Protein AF-A0A9W8DR87-F1 (afdb_monomer_lite)

Structure (mmCIF, N/CA/C/O backbone):
data_AF-A0A9W8DR87-F1
#
_entry.id   AF-A0A9W8DR87-F1
#
loop_
_atom_site.group_PDB
_atom_site.id
_atom_site.type_symbol
_atom_site.label_atom_id
_atom_site.label_alt_id
_atom_site.label_comp_id
_atom_site.label_asym_id
_atom_site.label_entity_id
_atom_site.label_seq_id
_atom_site.pdbx_PDB_ins_code
_atom_site.Cartn_x
_atom_site.Cartn_y
_atom_site.Cartn_z
_atom_site.occupancy
_atom_site.B_iso_or_equiv
_atom_site.auth_seq_id
_atom_site.auth_comp_id
_atom_site.auth_asym_id
_atom_site.auth_atom_id
_atom_site.pdbx_PDB_model_num
ATOM 1 N N . MET A 1 1 ? 12.762 19.427 -76.426 1.00 49.50 1 MET A N 1
ATOM 2 C CA . MET A 1 1 ? 13.985 19.835 -77.151 1.00 49.50 1 MET A CA 1
ATOM 3 C C . MET A 1 1 ? 13.999 21.354 -77.162 1.00 49.50 1 MET A C 1
ATOM 5 O O . MET A 1 1 ? 12.910 21.897 -77.242 1.00 49.50 1 MET A O 1
ATOM 9 N N . GLU A 1 2 ? 15.191 21.956 -77.049 1.00 44.78 2 GLU A N 1
ATOM 10 C CA . GLU A 1 2 ? 15.522 23.365 -76.700 1.00 44.78 2 GLU A CA 1
ATOM 11 C C . GLU A 1 2 ? 15.556 23.589 -75.173 1.00 44.78 2 GLU A C 1
ATOM 13 O O . GLU A 1 2 ? 14.522 23.511 -74.523 1.00 44.78 2 GLU A O 1
ATOM 18 N N . SER A 1 3 ? 16.682 23.634 -74.443 1.00 48.41 3 SER A N 1
ATOM 19 C CA . SER A 1 3 ? 18.076 24.126 -74.594 1.00 48.41 3 SER A CA 1
ATOM 20 C C . SER A 1 3 ? 18.296 25.604 -74.223 1.00 48.41 3 SER A C 1
ATOM 22 O O . SER A 1 3 ? 18.060 26.464 -75.056 1.00 48.41 3 SER A O 1
ATOM 24 N N . PHE A 1 4 ? 18.896 25.799 -73.025 1.00 46.44 4 PHE A N 1
ATOM 25 C CA . PHE A 1 4 ? 19.858 26.851 -72.593 1.00 46.44 4 PHE A CA 1
ATOM 26 C C . PHE A 1 4 ? 19.377 28.335 -72.560 1.00 46.44 4 PHE A C 1
ATOM 28 O O . PHE A 1 4 ? 18.524 28.715 -73.338 1.00 46.44 4 PHE A O 1
ATOM 35 N N . GLN A 1 5 ? 19.824 29.267 -71.694 1.00 48.38 5 GLN A N 1
ATOM 36 C CA . GLN A 1 5 ? 21.110 29.489 -71.005 1.00 48.38 5 GLN A CA 1
ATOM 37 C C . GLN A 1 5 ? 20.996 30.622 -69.934 1.00 48.38 5 GLN A C 1
ATOM 39 O O . GLN A 1 5 ? 20.190 31.524 -70.122 1.00 48.38 5 GLN A O 1
ATOM 44 N N . GLY A 1 6 ? 21.887 30.620 -68.918 1.00 41.94 6 GLY A N 1
ATOM 45 C CA . GLY A 1 6 ? 22.499 31.803 -68.235 1.00 41.94 6 GLY A CA 1
ATOM 46 C C . GLY A 1 6 ? 21.676 32.569 -67.177 1.00 41.94 6 GLY A C 1
ATOM 47 O O . GLY A 1 6 ? 20.636 33.110 -67.510 1.00 41.94 6 GLY A O 1
ATOM 48 N N . GLN A 1 7 ? 22.000 32.512 -65.867 1.00 45.12 7 GLN A N 1
ATOM 49 C CA . GLN A 1 7 ? 22.948 33.361 -65.077 1.00 45.12 7 GLN A CA 1
ATOM 50 C C . GLN A 1 7 ? 22.561 34.857 -65.071 1.00 45.12 7 GLN A C 1
ATOM 52 O O . GLN A 1 7 ? 22.297 35.404 -66.126 1.00 45.12 7 GLN A O 1
ATOM 57 N N . GLU A 1 8 ? 22.382 35.551 -63.938 1.00 48.47 8 GLU A N 1
ATOM 58 C CA . GLU A 1 8 ? 23.351 36.022 -62.916 1.00 48.47 8 GLU A CA 1
ATOM 59 C C . GLU A 1 8 ? 22.592 36.217 -61.565 1.00 48.47 8 GLU A C 1
ATOM 61 O O . GLU A 1 8 ? 21.390 36.448 -61.562 1.00 48.47 8 GLU A O 1
ATOM 66 N N . GLY A 1 9 ? 23.120 36.032 -60.350 1.00 40.56 9 GLY A N 1
ATOM 67 C CA . GLY A 1 9 ? 24.329 36.614 -59.774 1.00 40.56 9 GLY A CA 1
ATOM 68 C C . GLY A 1 9 ? 23.954 37.753 -58.808 1.00 40.56 9 GLY A C 1
ATOM 69 O O . GLY A 1 9 ? 23.858 38.892 -59.233 1.00 40.56 9 GLY A O 1
ATOM 70 N N . ASN A 1 10 ? 23.763 37.473 -57.510 1.00 45.47 10 ASN A N 1
ATOM 71 C CA . ASN A 1 10 ? 23.902 38.500 -56.468 1.00 45.47 10 ASN A CA 1
ATOM 72 C C . ASN A 1 10 ? 24.407 37.898 -55.149 1.00 45.47 10 ASN A C 1
ATOM 74 O O . ASN A 1 10 ? 23.705 37.182 -54.436 1.00 45.47 10 ASN A O 1
ATOM 78 N N . LYS A 1 11 ? 25.679 38.198 -54.875 1.00 49.31 11 LYS A N 1
ATOM 79 C CA . LYS A 1 11 ? 26.385 38.036 -53.604 1.00 49.31 11 LYS A CA 1
ATOM 80 C C . LYS A 1 11 ? 25.968 39.183 -52.682 1.00 49.31 11 LYS A C 1
ATOM 82 O O . LYS A 1 11 ? 26.130 40.338 -53.060 1.00 49.31 11 LYS A O 1
ATOM 87 N N . ALA A 1 12 ? 25.556 38.870 -51.460 1.00 52.56 12 ALA A N 1
ATOM 88 C CA . ALA A 1 12 ? 25.676 39.784 -50.332 1.00 52.56 12 ALA A CA 1
ATOM 89 C C . ALA A 1 12 ? 26.293 39.007 -49.166 1.00 52.56 12 ALA A C 1
ATOM 91 O O . ALA A 1 12 ? 25.688 38.108 -48.588 1.00 52.56 12 ALA A O 1
ATOM 92 N N . ASP A 1 13 ? 27.557 39.329 -48.932 1.00 43.38 13 ASP A N 1
ATOM 93 C CA . ASP A 1 13 ? 28.362 39.028 -47.759 1.00 43.38 13 ASP A CA 1
ATOM 94 C C . ASP A 1 13 ? 27.963 40.003 -46.646 1.00 43.38 13 ASP A C 1
ATOM 96 O O . ASP A 1 13 ? 27.852 41.197 -46.921 1.00 43.38 13 ASP A O 1
ATOM 100 N N . SER A 1 14 ? 27.727 39.512 -45.428 1.00 50.94 14 SER A N 1
ATOM 101 C CA . SER A 1 14 ? 27.860 40.273 -44.176 1.00 50.94 14 SER A CA 1
ATOM 102 C C . SER A 1 14 ? 27.713 39.331 -42.983 1.00 50.94 14 SER A C 1
ATOM 104 O O . SER A 1 14 ? 26.635 38.853 -42.643 1.00 50.94 14 SER A O 1
ATOM 106 N N . SER A 1 15 ? 28.852 39.080 -42.357 1.00 49.06 15 SER A N 1
ATOM 107 C CA . SER A 1 15 ? 29.060 38.434 -41.069 1.00 49.06 15 SER A CA 1
ATOM 108 C C . SER A 1 15 ? 28.232 39.039 -39.924 1.00 49.06 15 SER A C 1
ATOM 110 O O . SER A 1 15 ? 28.465 40.187 -39.544 1.00 49.06 15 SER A O 1
ATOM 112 N N . GLU A 1 16 ? 27.388 38.236 -39.271 1.00 43.00 16 GLU A N 1
ATOM 113 C CA . GLU A 1 16 ? 26.904 38.521 -37.913 1.00 43.00 16 GLU A CA 1
ATOM 114 C C . GLU A 1 16 ? 27.374 37.443 -36.931 1.00 43.00 16 GLU A C 1
ATOM 116 O O . GLU A 1 16 ? 26.848 36.336 -36.818 1.00 43.00 16 GLU A O 1
ATOM 121 N N . THR A 1 17 ? 28.425 37.815 -36.206 1.00 49.03 17 THR A N 1
ATOM 122 C CA . THR A 1 17 ? 28.955 37.139 -35.026 1.00 49.03 17 THR A CA 1
ATOM 123 C C . THR A 1 17 ? 27.927 37.207 -33.896 1.00 49.03 17 THR A C 1
ATOM 125 O O . THR A 1 17 ? 27.819 38.217 -33.200 1.00 49.03 17 THR A O 1
ATOM 128 N N . PHE A 1 18 ? 27.198 36.114 -33.669 1.00 45.16 18 PHE A N 1
ATOM 129 C CA . PHE A 1 18 ? 26.363 35.947 -32.481 1.00 45.16 18 PHE A CA 1
ATOM 130 C C . PHE A 1 18 ? 27.242 35.754 -31.234 1.00 45.16 18 PHE A C 1
ATOM 132 O O . PHE A 1 18 ? 27.852 34.705 -31.027 1.00 45.16 18 PHE A O 1
ATOM 139 N N . LYS A 1 19 ? 27.299 36.786 -30.386 1.00 58.00 19 LYS A N 1
ATOM 140 C CA . LYS A 1 19 ? 27.821 36.712 -29.014 1.00 58.00 19 LYS A CA 1
ATOM 141 C C . LYS A 1 19 ? 26.708 36.216 -28.077 1.00 58.00 19 LYS A C 1
ATOM 143 O O . LYS A 1 19 ? 25.636 36.819 -28.085 1.00 58.00 19 LYS A O 1
ATOM 148 N N . PRO A 1 20 ? 26.921 35.192 -27.232 1.00 51.03 20 PRO A N 1
ATOM 149 C CA . PRO A 1 20 ? 25.959 34.858 -26.188 1.00 51.03 20 PRO A CA 1
ATOM 150 C C . PRO A 1 20 ? 26.056 35.859 -25.027 1.00 51.03 20 PRO A C 1
ATOM 152 O O . PRO A 1 20 ? 27.134 36.112 -24.487 1.00 51.03 20 PRO A O 1
ATOM 155 N N . ALA A 1 21 ? 24.914 36.445 -24.668 1.00 46.31 21 ALA A N 1
ATOM 156 C CA . ALA A 1 21 ? 24.763 37.402 -23.582 1.00 46.31 21 ALA A CA 1
ATOM 157 C C . ALA A 1 21 ? 24.899 36.731 -22.202 1.00 46.31 21 ALA A C 1
ATOM 159 O O . ALA A 1 21 ? 24.300 35.689 -21.929 1.00 46.31 21 ALA A O 1
ATOM 160 N N . SER A 1 22 ? 25.680 37.368 -21.330 1.00 46.97 22 SER A N 1
ATOM 161 C CA . SER A 1 22 ? 25.888 37.010 -19.928 1.00 46.97 22 SER A CA 1
ATOM 162 C C . SER A 1 22 ? 24.590 37.075 -19.119 1.00 46.97 22 SER A C 1
ATOM 164 O O . SER A 1 22 ? 23.883 38.080 -19.129 1.00 46.97 22 SER A O 1
ATOM 166 N N . SER A 1 23 ? 24.310 36.010 -18.368 1.00 50.59 23 SER A N 1
ATOM 167 C CA . SER A 1 23 ? 23.241 35.967 -17.367 1.00 50.59 23 SER A CA 1
ATOM 168 C C . SER A 1 23 ? 23.669 36.709 -16.092 1.00 50.59 23 SER A C 1
ATOM 170 O O . SER A 1 23 ? 24.756 36.429 -15.585 1.00 50.59 23 SER A O 1
ATOM 172 N N . PRO A 1 24 ? 22.852 37.614 -15.523 1.00 50.03 24 PRO A N 1
ATOM 173 C CA . PRO A 1 24 ? 23.123 38.176 -14.209 1.00 50.03 24 PRO A CA 1
ATOM 174 C C . PRO A 1 24 ? 22.664 37.207 -13.110 1.00 50.03 24 PRO A C 1
ATOM 176 O O . PRO A 1 24 ? 21.482 36.902 -12.949 1.00 50.03 24 PRO A O 1
ATOM 179 N N . GLN A 1 25 ? 23.641 36.732 -12.347 1.00 41.94 25 GLN A N 1
ATOM 180 C CA . GLN A 1 25 ? 23.495 35.924 -11.144 1.00 41.94 25 GLN A CA 1
ATOM 181 C C . GLN A 1 25 ? 22.870 36.792 -10.031 1.00 41.94 25 GLN A C 1
ATOM 183 O O . GLN A 1 25 ? 23.474 37.760 -9.574 1.00 41.94 25 GLN A O 1
ATOM 188 N N . ARG A 1 26 ? 21.630 36.488 -9.623 1.00 43.09 26 ARG A N 1
ATOM 189 C CA . ARG A 1 26 ? 20.979 37.095 -8.447 1.00 43.09 26 ARG A CA 1
ATOM 190 C C . ARG A 1 26 ? 21.405 36.327 -7.198 1.00 43.09 26 ARG A C 1
ATOM 192 O O . ARG A 1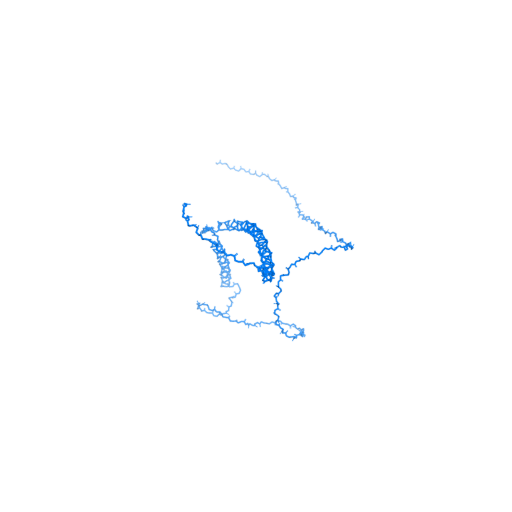 26 ? 20.944 35.209 -6.984 1.00 43.09 26 ARG A O 1
ATOM 199 N N . GLU A 1 27 ? 22.245 36.933 -6.368 1.00 48.66 27 GLU A N 1
ATOM 200 C CA . GLU A 1 27 ? 22.424 36.503 -4.979 1.00 48.66 27 GLU A CA 1
ATOM 201 C C . GLU A 1 27 ? 21.256 37.000 -4.108 1.00 48.66 27 GLU A C 1
ATOM 203 O O . GLU A 1 27 ? 20.818 38.144 -4.271 1.00 48.66 27 GLU A O 1
ATOM 208 N N . PRO A 1 28 ? 20.737 36.193 -3.166 1.00 55.53 28 PRO A N 1
ATOM 209 C CA . PRO A 1 28 ? 19.835 36.688 -2.134 1.00 55.53 28 PRO A CA 1
ATOM 210 C C . PRO A 1 28 ? 20.617 37.321 -0.961 1.00 55.53 28 PRO A C 1
ATOM 212 O O . PRO A 1 28 ? 21.661 36.801 -0.560 1.00 55.53 28 PRO A O 1
ATOM 215 N N . PRO A 1 29 ? 20.118 38.421 -0.363 1.00 49.28 29 PRO A N 1
ATOM 216 C CA . PRO A 1 29 ? 20.801 39.109 0.724 1.00 49.28 29 PRO A CA 1
ATOM 217 C C . PRO A 1 29 ? 20.718 38.336 2.044 1.00 49.28 29 PRO A C 1
ATOM 219 O O . PRO A 1 29 ? 19.662 37.880 2.484 1.00 49.28 29 PRO A O 1
ATOM 222 N N . ARG A 1 30 ? 21.868 38.260 2.710 1.00 48.84 30 ARG A N 1
ATOM 223 C CA . ARG A 1 30 ? 22.064 37.725 4.057 1.00 48.84 30 ARG A CA 1
ATOM 224 C C . ARG A 1 30 ? 21.532 38.743 5.076 1.00 48.84 30 ARG A C 1
ATOM 226 O O . ARG A 1 30 ? 22.168 39.769 5.298 1.00 48.84 30 ARG A O 1
ATOM 233 N N . GLN A 1 31 ? 20.376 38.481 5.691 1.00 47.66 31 GLN A N 1
ATOM 234 C CA . GLN A 1 31 ? 19.872 39.279 6.815 1.00 47.66 31 GLN A CA 1
ATOM 235 C C . GLN A 1 31 ? 20.123 38.583 8.151 1.00 47.66 31 GLN A C 1
ATOM 237 O O . GLN A 1 31 ? 19.682 37.468 8.411 1.00 47.66 31 GLN A O 1
ATOM 242 N N . GLN A 1 32 ? 20.853 39.302 8.995 1.00 46.50 32 GLN A N 1
ATOM 243 C CA . GLN A 1 32 ? 21.127 39.023 10.391 1.00 46.50 32 GLN A CA 1
ATOM 244 C C . GLN A 1 32 ? 20.061 39.740 11.232 1.00 46.50 32 GLN A C 1
ATOM 246 O O . GLN A 1 32 ? 19.917 40.956 11.118 1.00 46.50 32 GLN A O 1
ATOM 251 N N . LYS A 1 33 ? 19.332 39.016 12.089 1.00 45.09 33 LYS A N 1
ATOM 252 C CA . LYS A 1 33 ? 18.594 39.607 13.217 1.00 45.09 33 LYS A CA 1
ATOM 253 C C . LYS A 1 33 ? 18.537 38.634 14.394 1.00 45.09 33 LYS A C 1
ATOM 255 O O . LYS A 1 33 ? 18.104 37.497 14.253 1.00 45.09 33 LYS A O 1
ATOM 260 N N . GLN A 1 34 ? 19.011 39.116 15.540 1.00 42.94 34 GLN A N 1
ATOM 261 C CA . GLN A 1 34 ? 18.813 38.527 16.860 1.00 42.94 34 GLN A CA 1
ATOM 262 C C . GLN A 1 34 ? 17.467 38.969 17.464 1.00 42.94 34 GLN A C 1
ATOM 264 O O . GLN A 1 34 ? 16.954 40.039 17.135 1.00 42.94 34 GLN A O 1
ATOM 269 N N . VAL A 1 35 ? 17.069 38.179 18.470 1.00 38.97 35 VAL A N 1
ATOM 270 C CA . VAL A 1 35 ? 16.208 38.444 19.641 1.00 38.97 35 VAL A CA 1
ATOM 271 C C . VAL A 1 35 ? 14.744 37.991 19.545 1.00 38.97 35 VAL A C 1
ATOM 273 O O . VAL A 1 35 ? 13.968 38.508 18.751 1.00 38.97 35 VAL A O 1
ATOM 276 N N . GLY A 1 36 ? 14.370 37.097 20.474 1.00 36.09 36 GLY A N 1
ATOM 277 C CA . GLY A 1 36 ? 12.992 36.914 20.946 1.00 36.09 36 GLY A CA 1
ATOM 278 C C . GLY A 1 36 ? 12.665 35.493 21.413 1.00 36.09 36 GLY A C 1
ATOM 279 O O . GLY A 1 36 ? 12.282 34.662 20.602 1.00 36.09 36 GLY A O 1
ATOM 280 N N . GLN A 1 37 ? 12.797 35.222 22.716 1.00 45.78 37 GLN A N 1
ATOM 281 C CA . GLN A 1 37 ? 12.254 34.029 23.380 1.00 45.78 37 GLN A CA 1
ATOM 282 C C . GLN A 1 37 ? 10.719 34.021 23.314 1.00 45.78 37 GLN A C 1
ATOM 284 O O . GLN A 1 37 ? 10.094 35.018 23.668 1.00 45.78 37 GLN A O 1
ATOM 289 N N . ALA A 1 38 ? 10.122 32.877 22.979 1.00 40.59 38 ALA A N 1
ATOM 290 C CA . ALA A 1 38 ? 8.788 32.510 23.441 1.00 40.59 38 ALA A CA 1
ATOM 291 C C . ALA A 1 38 ? 8.662 30.982 23.512 1.00 40.59 38 ALA A C 1
ATOM 293 O O . ALA A 1 38 ? 9.110 30.245 22.641 1.00 40.59 38 ALA A O 1
ATOM 294 N N . ASN A 1 39 ? 8.097 30.563 24.631 1.00 43.81 39 ASN A N 1
ATOM 295 C CA . ASN A 1 39 ? 7.975 29.227 25.179 1.00 43.81 39 ASN A CA 1
ATOM 296 C C . ASN A 1 39 ? 6.790 28.487 24.529 1.00 43.81 39 ASN A C 1
ATOM 298 O O . ASN A 1 39 ? 5.683 29.020 24.547 1.00 43.81 39 ASN A O 1
ATOM 302 N N . ALA A 1 40 ? 6.991 27.277 24.002 1.00 45.22 40 ALA A N 1
ATOM 303 C CA . ALA A 1 40 ? 5.907 26.334 23.713 1.00 45.22 40 ALA A CA 1
ATOM 304 C C . ALA A 1 40 ? 6.460 24.901 23.716 1.00 45.22 40 ALA A C 1
ATOM 306 O O . ALA A 1 40 ? 7.266 24.523 22.870 1.00 45.22 40 ALA A O 1
ATOM 307 N N . GLN A 1 41 ? 6.057 24.133 24.726 1.00 41.66 41 GLN A N 1
ATOM 308 C CA . GLN A 1 41 ? 6.346 22.711 24.876 1.00 41.66 41 GLN A CA 1
ATOM 309 C C . GLN A 1 41 ? 5.420 21.905 23.956 1.00 41.66 41 GLN A C 1
ATOM 311 O O . GLN A 1 41 ? 4.224 21.819 24.218 1.00 41.66 41 GLN A O 1
ATOM 316 N N . GLU A 1 42 ? 5.980 21.280 22.922 1.00 43.28 42 GLU A N 1
ATOM 317 C CA . GLU A 1 42 ? 5.386 20.117 22.258 1.00 43.28 42 GLU A CA 1
ATOM 318 C C . GLU A 1 42 ? 6.023 18.851 22.839 1.00 43.28 42 GLU A C 1
ATOM 320 O O . GLU A 1 42 ? 7.240 18.662 22.804 1.00 43.28 42 GLU A O 1
ATOM 325 N N . THR A 1 43 ? 5.195 17.992 23.427 1.00 43.53 43 THR A N 1
ATOM 326 C CA . THR A 1 43 ? 5.582 16.671 23.924 1.00 43.53 43 THR A CA 1
ATOM 327 C C . THR A 1 43 ? 5.326 15.618 22.846 1.00 43.53 43 THR A C 1
ATOM 329 O O . THR A 1 43 ? 4.190 15.183 22.666 1.00 43.53 43 THR A O 1
ATOM 332 N N . GLU A 1 44 ? 6.383 15.187 22.159 1.00 47.28 44 GLU A N 1
ATOM 333 C CA . GLU A 1 44 ? 6.426 13.946 21.369 1.00 47.28 44 GLU A CA 1
ATOM 334 C C . GLU A 1 44 ? 6.662 12.728 22.290 1.00 47.28 44 GLU A C 1
ATOM 336 O O . GLU A 1 44 ? 7.561 12.781 23.139 1.00 47.28 44 GLU A O 1
ATOM 341 N N . PRO A 1 45 ? 5.950 11.593 22.132 1.00 53.31 45 PRO A N 1
ATOM 342 C CA . PRO A 1 45 ? 6.350 10.350 22.767 1.00 53.31 45 PRO A CA 1
ATOM 343 C C . PRO A 1 45 ? 7.390 9.607 21.914 1.00 53.31 45 PRO A C 1
ATOM 345 O O . PRO A 1 45 ? 7.207 9.287 20.742 1.00 53.31 45 PRO A O 1
ATOM 348 N N . GLN A 1 46 ? 8.497 9.339 22.592 1.00 41.97 46 GLN A N 1
ATOM 349 C CA . GLN A 1 46 ? 9.764 8.766 22.161 1.00 41.97 46 GLN A CA 1
ATOM 350 C C . GLN A 1 46 ? 9.638 7.451 21.373 1.00 41.97 46 GLN A C 1
ATOM 352 O O . GLN A 1 46 ? 9.139 6.438 21.865 1.00 41.97 46 GLN A O 1
ATOM 357 N N . ARG A 1 47 ? 10.218 7.441 20.168 1.00 42.00 47 ARG A N 1
ATOM 358 C CA . ARG A 1 47 ? 10.560 6.229 19.415 1.00 42.00 47 ARG A CA 1
ATOM 359 C C . ARG A 1 47 ? 11.820 5.616 20.040 1.00 42.00 47 ARG A C 1
ATOM 361 O O . ARG A 1 47 ? 12.856 6.272 20.117 1.00 42.00 47 ARG A O 1
ATOM 368 N N . ALA A 1 48 ? 11.719 4.377 20.519 1.00 42.44 48 ALA A N 1
ATOM 369 C CA . ALA A 1 48 ? 12.793 3.664 21.206 1.00 42.44 48 ALA A CA 1
ATOM 370 C C . ALA A 1 48 ? 14.092 3.602 20.375 1.00 42.44 48 ALA A C 1
ATOM 372 O O . ALA A 1 48 ? 14.097 3.201 19.210 1.00 42.44 48 ALA A O 1
ATOM 373 N N . SER A 1 49 ? 15.187 4.006 21.018 1.00 36.19 49 SER A N 1
ATOM 374 C CA . SER A 1 49 ? 16.551 4.037 20.496 1.00 36.19 49 SER A CA 1
ATOM 375 C C . SER A 1 49 ? 17.133 2.621 20.433 1.00 36.19 49 SER A C 1
ATOM 377 O O . SER A 1 49 ? 17.295 1.967 21.463 1.00 36.19 49 SER A O 1
ATOM 379 N N . LEU A 1 50 ? 17.446 2.140 19.228 1.00 40.06 50 LEU A N 1
ATOM 380 C CA . LEU A 1 50 ? 18.271 0.949 19.018 1.00 40.06 50 LEU A CA 1
ATOM 381 C C . LEU A 1 50 ? 19.733 1.393 18.864 1.00 40.06 50 LEU A C 1
ATOM 383 O O . LEU A 1 50 ? 20.061 2.228 18.023 1.00 40.06 50 LEU A O 1
ATOM 387 N N . MET A 1 51 ? 20.590 0.845 19.724 1.00 48.66 51 MET A N 1
ATOM 388 C CA . MET A 1 51 ? 22.021 1.137 19.846 1.00 48.66 51 MET A CA 1
ATOM 389 C C . MET A 1 51 ? 22.798 0.859 18.545 1.00 48.66 51 MET A C 1
ATOM 391 O O . MET A 1 51 ? 22.578 -0.187 17.930 1.00 48.66 51 MET A O 1
ATOM 395 N N . PRO A 1 52 ? 23.796 1.683 18.172 1.00 44.72 52 PRO A N 1
ATOM 396 C CA . PRO A 1 52 ? 24.806 1.283 17.204 1.00 44.72 52 PRO A CA 1
ATOM 397 C C . PRO A 1 52 ? 25.970 0.571 17.914 1.00 44.72 52 PRO A C 1
ATOM 399 O O . PRO A 1 52 ? 26.670 1.154 18.742 1.00 44.72 52 PRO A O 1
ATOM 402 N N . ILE A 1 53 ? 26.190 -0.699 17.571 1.00 43.72 53 ILE A N 1
ATOM 403 C CA . ILE A 1 53 ? 27.399 -1.452 17.930 1.00 43.72 53 ILE A CA 1
ATOM 404 C C . ILE A 1 53 ? 28.527 -0.994 16.997 1.00 43.72 53 ILE A C 1
ATOM 406 O O . ILE A 1 53 ? 28.487 -1.255 15.797 1.00 43.72 53 ILE A O 1
ATOM 410 N N . ALA A 1 54 ? 29.541 -0.327 17.546 1.00 44.44 54 ALA A N 1
ATOM 411 C CA . ALA A 1 54 ? 30.799 -0.047 16.860 1.00 44.44 54 ALA A CA 1
ATOM 412 C C . ALA A 1 54 ? 31.868 -1.071 17.284 1.00 44.44 54 ALA A C 1
ATOM 414 O O . ALA A 1 54 ? 32.068 -1.254 18.488 1.00 44.44 54 ALA A O 1
ATOM 415 N N . PRO A 1 55 ? 32.618 -1.694 16.357 1.00 52.66 55 PRO A N 1
ATOM 416 C CA . PRO A 1 55 ? 33.876 -2.331 16.700 1.00 52.66 55 PRO A CA 1
ATOM 417 C C . PRO A 1 55 ? 35.024 -1.315 16.629 1.00 52.66 55 PRO A C 1
ATOM 419 O O . PRO A 1 55 ? 35.203 -0.576 15.663 1.00 52.66 55 PRO A O 1
ATOM 422 N N . LYS A 1 56 ? 35.809 -1.305 17.704 1.00 39.44 56 LYS A N 1
ATOM 423 C CA . LYS A 1 56 ? 37.035 -0.536 17.911 1.00 39.44 56 LYS A CA 1
ATOM 424 C C . LYS A 1 56 ? 38.197 -1.259 17.223 1.00 39.44 56 LYS A C 1
ATOM 426 O O . LYS A 1 56 ? 38.485 -2.396 17.583 1.00 39.44 56 LYS A O 1
ATOM 431 N N . LEU A 1 57 ? 38.903 -0.596 16.307 1.00 33.66 57 LEU A N 1
ATOM 432 C CA . LEU A 1 57 ? 40.269 -0.966 15.924 1.00 33.66 57 LEU A CA 1
ATOM 433 C C . LEU A 1 57 ? 41.169 0.271 15.872 1.00 33.66 57 LEU A C 1
ATOM 435 O O . LEU A 1 57 ? 40.726 1.408 15.745 1.00 33.66 57 LEU A O 1
ATOM 439 N N . THR A 1 58 ? 42.441 -0.006 16.106 1.00 38.81 58 THR A N 1
ATOM 440 C CA . THR A 1 58 ? 43.444 0.816 16.770 1.00 38.81 58 THR A CA 1
ATOM 441 C C . THR A 1 58 ? 44.438 1.432 15.780 1.00 38.81 58 THR A C 1
ATOM 443 O O . THR A 1 58 ? 44.817 0.804 14.801 1.00 38.81 58 THR A O 1
ATOM 446 N N . SER A 1 59 ? 44.836 2.672 16.079 1.00 35.28 59 SER A N 1
ATOM 447 C CA . SER A 1 59 ? 46.079 3.393 15.744 1.00 35.28 59 SER A CA 1
ATOM 448 C C . SER A 1 59 ? 47.036 2.844 14.665 1.00 35.28 59 SER A C 1
ATOM 450 O O . SER A 1 59 ? 47.684 1.819 14.868 1.00 35.28 59 SER A O 1
ATOM 452 N N . SER A 1 60 ? 47.318 3.654 13.639 1.00 34.88 60 SER A N 1
ATOM 453 C CA . SER A 1 60 ? 48.673 4.191 13.365 1.00 34.88 60 SER A CA 1
ATOM 454 C C . SER A 1 60 ? 48.678 5.044 12.088 1.00 34.88 60 SER A C 1
ATOM 456 O O . SER A 1 60 ? 48.514 4.550 10.979 1.00 34.88 60 SER A O 1
ATOM 458 N N . SER A 1 61 ? 48.875 6.353 12.248 1.00 36.94 61 SER A N 1
ATOM 459 C CA . SER A 1 61 ? 49.148 7.295 11.161 1.00 36.94 61 SER A CA 1
ATOM 460 C C . SER A 1 61 ? 50.611 7.729 11.247 1.00 36.94 61 SER A C 1
ATOM 462 O O . SER A 1 61 ? 50.966 8.546 12.097 1.00 36.94 61 SER A O 1
ATOM 464 N N . GLN A 1 62 ? 51.456 7.184 10.374 1.00 39.31 62 GLN A N 1
ATOM 465 C CA . GLN A 1 62 ? 52.778 7.726 10.062 1.00 39.31 62 GLN A CA 1
ATOM 466 C C . GLN A 1 62 ? 52.916 7.828 8.543 1.00 39.31 62 GLN A C 1
ATOM 468 O O . GLN A 1 62 ? 52.832 6.832 7.829 1.00 39.31 62 GLN A O 1
ATOM 473 N N . SER A 1 63 ? 53.107 9.057 8.066 1.00 37.81 63 SER A N 1
ATOM 474 C CA . SER A 1 63 ? 53.519 9.364 6.696 1.00 37.81 63 SER A CA 1
ATOM 475 C C . SER A 1 63 ? 54.978 8.958 6.475 1.00 37.81 63 SER A C 1
ATOM 477 O O . SER A 1 63 ? 55.803 9.139 7.374 1.00 37.81 63 SER A O 1
ATOM 479 N N . PRO A 1 64 ? 55.330 8.548 5.246 1.00 47.03 64 PRO A N 1
ATOM 480 C CA . PRO A 1 64 ? 56.397 9.284 4.577 1.00 47.03 64 PRO A CA 1
ATOM 481 C C . PRO A 1 64 ? 56.122 9.574 3.092 1.00 47.03 64 PRO A C 1
ATOM 483 O O . PRO A 1 64 ? 55.439 8.852 2.372 1.00 47.03 64 PRO A O 1
ATOM 486 N N . ASN A 1 65 ? 56.702 10.692 2.672 1.00 43.91 65 ASN A N 1
ATOM 487 C CA . ASN A 1 65 ? 56.815 11.228 1.322 1.00 43.91 65 ASN A CA 1
ATOM 488 C C . ASN A 1 65 ? 57.678 10.315 0.416 1.00 43.91 65 ASN A C 1
ATOM 490 O O . ASN A 1 65 ? 58.680 9.783 0.892 1.00 43.91 65 ASN A O 1
ATOM 494 N N . GLY A 1 66 ? 57.365 10.191 -0.883 1.00 35.28 66 GLY A N 1
ATOM 495 C CA . GLY A 1 66 ? 58.264 9.544 -1.857 1.00 35.28 66 GLY A CA 1
ATOM 496 C C . GLY A 1 66 ? 57.630 9.130 -3.195 1.00 35.28 66 GLY A C 1
ATOM 497 O O . GLY A 1 66 ? 56.748 8.283 -3.247 1.00 35.28 66 GLY A O 1
ATOM 498 N N . GLN A 1 67 ? 58.117 9.715 -4.292 1.00 42.44 67 GLN A N 1
ATOM 499 C CA . GLN A 1 67 ? 57.798 9.405 -5.694 1.00 42.44 67 GLN A CA 1
ATOM 500 C C . GLN A 1 67 ? 58.178 7.974 -6.124 1.00 42.44 67 GLN A C 1
ATOM 502 O O . GLN A 1 67 ? 59.277 7.529 -5.809 1.00 42.44 67 GLN A O 1
ATOM 507 N N . ARG A 1 68 ? 57.358 7.349 -6.988 1.00 37.28 68 ARG A N 1
ATOM 508 C CA . ARG A 1 68 ? 57.698 6.700 -8.288 1.00 37.28 68 ARG A CA 1
ATOM 509 C C . ARG A 1 68 ? 56.696 5.592 -8.635 1.00 37.28 68 ARG A C 1
ATOM 511 O O . ARG A 1 68 ? 56.234 4.861 -7.771 1.00 37.28 68 ARG A O 1
ATOM 518 N N . GLY A 1 69 ? 56.375 5.496 -9.926 1.00 40.09 69 GLY A N 1
ATOM 519 C CA . GLY A 1 69 ? 55.479 4.488 -10.489 1.00 40.09 69 GLY A CA 1
ATOM 520 C C . GLY A 1 69 ? 56.074 3.080 -10.575 1.00 40.09 69 GLY A C 1
ATOM 521 O O . GLY A 1 69 ? 57.276 2.883 -10.412 1.00 40.09 69 GLY A O 1
ATOM 522 N N . GLY A 1 70 ? 55.211 2.116 -10.894 1.00 34.81 70 GLY A N 1
ATOM 523 C CA . GLY A 1 70 ? 55.583 0.727 -11.162 1.00 34.81 70 GLY A CA 1
ATOM 524 C C . GLY A 1 70 ? 54.414 -0.232 -10.936 1.00 34.81 70 GLY A C 1
ATOM 525 O O . GLY A 1 70 ? 53.681 -0.094 -9.970 1.00 34.81 70 GLY A O 1
ATOM 526 N N . ASN A 1 71 ? 54.232 -1.154 -11.875 1.00 44.56 71 ASN A N 1
ATOM 527 C CA . ASN A 1 71 ? 53.075 -2.029 -12.084 1.00 44.56 71 ASN A CA 1
ATOM 528 C C . ASN A 1 71 ? 52.879 -3.170 -11.059 1.00 44.56 71 ASN A C 1
ATOM 530 O O . ASN A 1 71 ? 53.810 -3.545 -10.356 1.00 44.56 71 ASN A O 1
ATOM 534 N N . ALA A 1 72 ? 51.7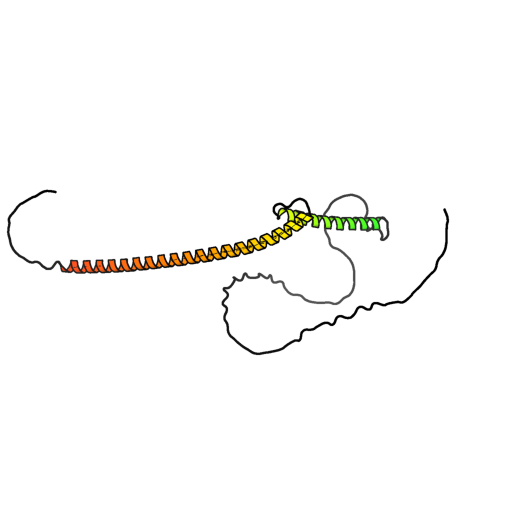17 -3.830 -11.232 1.00 41.81 72 ALA A N 1
ATOM 535 C CA . ALA A 1 72 ? 51.404 -5.250 -10.982 1.00 41.81 72 ALA A CA 1
ATOM 536 C C . ALA A 1 72 ? 51.035 -5.634 -9.540 1.00 41.81 72 ALA A C 1
ATOM 538 O O . ALA A 1 72 ? 51.615 -5.133 -8.594 1.00 41.81 72 ALA A O 1
ATOM 539 N N . SER A 1 73 ? 50.140 -6.577 -9.247 1.00 53.25 73 SER A N 1
ATOM 540 C CA . SER A 1 73 ? 49.089 -7.342 -9.940 1.00 53.25 73 SER A CA 1
ATOM 541 C C . SER A 1 73 ? 48.540 -8.258 -8.842 1.00 53.25 73 SER A C 1
ATOM 543 O O . SER A 1 73 ? 49.347 -8.929 -8.212 1.00 53.25 73 SER A O 1
ATOM 545 N N . THR A 1 74 ? 47.229 -8.373 -8.653 1.00 37.38 74 THR A N 1
ATOM 546 C CA . THR A 1 74 ? 46.585 -9.507 -7.954 1.00 37.38 74 THR A CA 1
ATOM 547 C C . THR A 1 74 ? 45.103 -9.509 -8.343 1.00 37.38 74 THR A C 1
ATOM 549 O O . THR A 1 74 ? 44.531 -8.444 -8.536 1.00 37.38 74 THR A O 1
ATOM 552 N N . ALA A 1 75 ? 44.354 -10.600 -8.440 1.00 45.03 75 ALA A N 1
ATOM 553 C CA . ALA A 1 75 ? 44.538 -11.984 -8.873 1.00 45.03 75 ALA A CA 1
ATOM 554 C C . ALA A 1 75 ? 43.102 -12.572 -8.943 1.00 45.03 75 ALA A C 1
ATOM 556 O O . ALA A 1 75 ? 42.214 -12.064 -8.256 1.00 45.03 75 ALA A O 1
ATOM 557 N N . THR A 1 76 ? 42.932 -13.706 -9.632 1.00 42.69 76 THR A N 1
ATOM 558 C CA . THR A 1 76 ? 41.888 -14.742 -9.402 1.00 42.69 76 THR A CA 1
ATOM 559 C C . THR A 1 76 ? 40.580 -14.695 -10.226 1.00 42.69 76 THR A C 1
ATOM 561 O O . THR A 1 76 ? 39.623 -14.001 -9.900 1.00 42.69 76 THR A O 1
ATOM 564 N N . ASP A 1 77 ? 40.603 -15.468 -11.321 1.00 41.03 77 ASP A N 1
ATOM 565 C CA . ASP A 1 77 ? 39.731 -16.595 -11.731 1.00 41.03 77 ASP A CA 1
ATOM 566 C C . ASP A 1 77 ? 38.191 -16.557 -11.608 1.00 41.03 77 ASP A C 1
ATOM 568 O O . ASP A 1 77 ? 37.635 -16.578 -10.513 1.00 41.03 77 ASP A O 1
ATOM 572 N N . ASN A 1 78 ? 37.498 -16.725 -12.756 1.00 46.44 78 ASN A N 1
ATOM 573 C CA . ASN A 1 78 ? 36.806 -17.995 -13.074 1.00 46.44 78 ASN A CA 1
ATOM 574 C C . ASN A 1 78 ? 36.239 -18.104 -14.523 1.00 46.44 78 ASN A C 1
ATOM 576 O O . ASN A 1 78 ? 35.312 -17.398 -14.908 1.00 46.44 78 ASN A O 1
ATOM 580 N N . ASN A 1 79 ? 36.829 -19.045 -15.279 1.00 47.12 79 ASN A N 1
ATOM 581 C CA . ASN A 1 79 ? 36.336 -19.965 -16.333 1.00 47.12 79 ASN A CA 1
ATOM 582 C C . ASN A 1 79 ? 35.132 -19.645 -17.259 1.00 47.12 79 ASN A C 1
ATOM 584 O O . ASN A 1 79 ? 33.991 -19.658 -16.807 1.00 47.12 79 ASN A O 1
ATOM 588 N N . ASN A 1 80 ? 35.361 -19.659 -18.592 1.00 43.22 80 ASN A N 1
ATOM 589 C CA . ASN A 1 80 ? 34.987 -20.803 -19.464 1.00 43.22 80 ASN A CA 1
ATOM 590 C C . ASN A 1 80 ? 35.684 -20.776 -20.859 1.00 43.22 80 ASN A C 1
ATOM 592 O O . ASN A 1 80 ? 35.940 -19.718 -21.427 1.00 43.22 80 ASN A O 1
ATOM 596 N N . ASN A 1 81 ? 35.978 -21.974 -21.371 1.00 46.66 81 ASN A N 1
ATOM 597 C CA . ASN A 1 81 ? 36.883 -22.392 -22.455 1.00 46.66 81 ASN A CA 1
ATOM 598 C C . ASN A 1 81 ? 36.583 -21.905 -23.893 1.00 46.66 81 ASN A C 1
ATOM 600 O O . ASN A 1 81 ? 35.441 -22.009 -24.328 1.00 46.66 81 ASN A O 1
ATOM 604 N N . ASN A 1 82 ? 37.634 -21.570 -24.675 1.00 44.25 82 ASN A N 1
ATOM 605 C CA . ASN A 1 82 ? 38.043 -22.316 -25.894 1.00 44.25 82 ASN A CA 1
ATOM 606 C C . ASN A 1 82 ? 39.368 -21.780 -26.523 1.00 44.25 82 ASN A C 1
ATOM 608 O O . ASN A 1 82 ? 39.383 -20.747 -27.181 1.00 44.25 82 ASN A O 1
ATOM 612 N N . SER A 1 83 ? 40.456 -22.534 -26.318 1.00 44.88 83 SER A N 1
ATOM 613 C CA . SER A 1 83 ? 41.598 -22.830 -27.214 1.00 44.88 83 SER A CA 1
ATOM 614 C C . SER A 1 83 ? 42.357 -21.730 -27.996 1.00 44.88 83 SER A C 1
ATOM 616 O O . SER A 1 83 ? 41.942 -21.314 -29.071 1.00 44.88 83 SER A O 1
ATOM 618 N N . GLY A 1 84 ? 43.606 -21.476 -27.562 1.00 39.56 84 GLY A N 1
ATOM 619 C CA . GLY A 1 84 ? 44.773 -21.441 -28.464 1.00 39.56 84 GLY A CA 1
ATOM 620 C C . GLY A 1 84 ? 45.475 -20.097 -28.713 1.00 39.56 84 GLY A C 1
ATOM 621 O O . GLY A 1 84 ? 45.258 -19.484 -29.750 1.00 39.56 84 GLY A O 1
ATOM 622 N N . GLY A 1 85 ? 46.429 -19.722 -27.847 1.00 38.59 85 GLY A N 1
ATOM 623 C CA . GLY A 1 85 ? 47.545 -18.832 -28.217 1.00 38.59 85 GLY A CA 1
ATOM 624 C C . GLY A 1 85 ? 47.755 -17.608 -27.318 1.00 38.59 85 GLY A C 1
ATOM 625 O O . GLY A 1 85 ? 46.936 -16.704 -27.308 1.00 38.59 85 GLY A O 1
ATOM 626 N N . ILE A 1 86 ? 48.877 -17.618 -26.586 1.00 46.03 86 ILE A N 1
ATOM 627 C CA . ILE A 1 86 ? 49.613 -16.516 -25.932 1.00 46.03 86 ILE A CA 1
ATOM 628 C C . ILE A 1 86 ? 48.811 -15.243 -25.599 1.00 46.03 86 ILE A C 1
ATOM 630 O O . ILE A 1 86 ? 48.441 -14.452 -26.458 1.00 46.03 86 ILE A O 1
ATOM 634 N N . SER A 1 87 ? 48.680 -14.983 -24.300 1.00 55.62 87 SER A N 1
ATOM 635 C CA . SER A 1 87 ? 48.187 -13.751 -23.681 1.00 55.62 87 SER A CA 1
ATOM 636 C C . SER A 1 87 ? 49.071 -12.520 -23.962 1.00 55.62 87 SER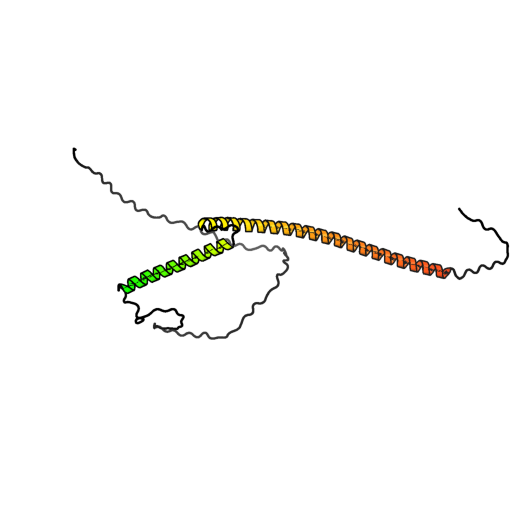 A C 1
ATOM 638 O O . SER A 1 87 ? 49.620 -11.906 -23.046 1.00 55.62 87 SER A O 1
ATOM 640 N N . SER A 1 88 ? 49.206 -12.126 -25.221 1.00 61.59 88 SER A N 1
ATOM 641 C CA . SER A 1 88 ? 49.739 -10.837 -25.648 1.00 61.59 88 SER A CA 1
ATOM 642 C C . SER A 1 88 ? 48.589 -10.062 -26.275 1.00 61.59 88 SER A C 1
ATOM 644 O O . SER A 1 88 ? 48.054 -10.434 -27.316 1.00 61.59 88 SER A O 1
ATOM 646 N N . LYS A 1 89 ? 48.164 -8.981 -25.606 1.00 63.97 89 LYS A N 1
ATOM 647 C CA . LYS A 1 89 ? 47.182 -8.049 -26.176 1.00 63.97 89 LYS A CA 1
ATOM 648 C C . LYS A 1 89 ? 47.652 -7.704 -27.599 1.00 63.97 89 LYS A C 1
ATOM 650 O O . LYS A 1 89 ? 48.812 -7.305 -27.735 1.00 63.97 89 LYS A O 1
ATOM 655 N N . PRO A 1 90 ? 46.813 -7.895 -28.633 1.00 69.00 90 PRO A N 1
ATOM 656 C CA . PRO A 1 90 ? 47.237 -7.719 -30.015 1.00 69.00 90 PRO A CA 1
ATOM 657 C C . PRO A 1 90 ? 47.810 -6.306 -30.204 1.00 69.00 90 PRO A C 1
ATOM 659 O O . PRO A 1 90 ? 47.307 -5.365 -29.580 1.00 69.00 90 PRO A O 1
ATOM 662 N N . PRO A 1 91 ? 48.868 -6.132 -31.015 1.00 71.62 91 PRO A N 1
ATOM 663 C CA . PRO A 1 91 ? 49.524 -4.840 -31.179 1.00 71.62 91 PRO A CA 1
ATOM 664 C C . PRO A 1 91 ? 48.522 -3.768 -31.626 1.00 71.62 91 PRO A C 1
ATOM 666 O O . PRO A 1 91 ? 47.665 -4.017 -32.478 1.00 71.62 91 PRO A O 1
ATOM 669 N N . ILE A 1 92 ? 48.599 -2.583 -31.017 1.00 71.75 92 ILE A N 1
ATOM 670 C CA . ILE A 1 92 ? 47.679 -1.465 -31.270 1.00 71.75 92 ILE A CA 1
ATOM 671 C C . ILE A 1 92 ? 47.747 -1.092 -32.757 1.00 71.75 92 ILE A C 1
ATOM 673 O O . ILE A 1 92 ? 48.831 -0.885 -33.292 1.00 71.75 92 ILE A O 1
ATOM 677 N N . GLY A 1 93 ? 46.592 -1.032 -33.423 1.00 72.38 93 GLY A N 1
ATOM 678 C CA . GLY A 1 93 ? 46.498 -0.796 -34.871 1.00 72.38 93 GLY A CA 1
ATOM 679 C C . GLY A 1 93 ? 46.523 -2.064 -35.732 1.00 72.38 93 GLY A C 1
ATOM 680 O O . GLY A 1 93 ? 46.275 -1.988 -36.933 1.00 72.38 93 GLY A O 1
ATOM 681 N N . SER A 1 94 ? 46.755 -3.243 -35.143 1.00 81.88 94 SER A N 1
ATOM 682 C CA . SER A 1 94 ? 46.583 -4.507 -35.866 1.00 81.88 94 SER A CA 1
ATOM 683 C C . SER A 1 94 ? 45.102 -4.789 -36.175 1.00 81.88 94 SER A C 1
ATOM 685 O O . SER A 1 94 ? 44.213 -4.366 -35.421 1.00 81.88 94 SER A O 1
ATOM 687 N N . PRO A 1 95 ? 44.803 -5.542 -37.250 1.00 80.31 95 PRO A N 1
ATOM 688 C CA . PRO A 1 95 ? 43.439 -5.958 -37.581 1.00 80.31 95 PRO A CA 1
ATOM 689 C C . PRO A 1 95 ? 42.733 -6.684 -36.424 1.00 80.31 95 PRO A C 1
ATOM 691 O O . PRO A 1 95 ? 41.559 -6.420 -36.152 1.00 80.31 95 PRO A O 1
ATOM 694 N N . GLU A 1 96 ? 43.469 -7.519 -35.684 1.00 81.31 96 GLU A N 1
ATOM 695 C CA . GLU A 1 96 ? 42.968 -8.249 -34.512 1.00 81.31 96 GLU A CA 1
ATOM 696 C C . GLU A 1 96 ? 42.661 -7.324 -33.329 1.00 81.31 96 GLU A C 1
ATOM 698 O O . GLU A 1 96 ? 41.647 -7.489 -32.650 1.00 81.31 96 GLU A O 1
ATOM 703 N N . TRP A 1 97 ? 43.461 -6.276 -33.115 1.00 83.50 97 TRP A N 1
ATOM 704 C CA . TRP A 1 97 ? 43.169 -5.268 -32.093 1.00 83.50 97 TRP A CA 1
ATOM 705 C C . TRP A 1 97 ? 41.893 -4.477 -32.410 1.00 83.50 97 TRP A C 1
ATOM 707 O O . TRP A 1 97 ? 41.049 -4.264 -31.533 1.00 83.50 97 TRP A O 1
ATOM 717 N N . HIS A 1 98 ? 41.696 -4.089 -33.675 1.00 84.69 98 HIS A N 1
ATOM 718 C CA . HIS A 1 98 ? 40.461 -3.431 -34.110 1.00 84.69 98 HIS A CA 1
ATOM 719 C C . HIS A 1 98 ? 39.240 -4.356 -34.014 1.00 84.69 98 HIS A C 1
ATOM 721 O O . HIS A 1 98 ? 38.149 -3.896 -33.661 1.00 84.69 98 HIS A O 1
ATOM 727 N N . ARG A 1 99 ? 39.406 -5.653 -34.303 1.00 87.69 99 ARG A N 1
ATOM 728 C CA . ARG A 1 99 ? 38.362 -6.671 -34.141 1.00 87.69 99 ARG A CA 1
ATOM 729 C C . ARG A 1 99 ? 37.966 -6.840 -32.677 1.00 87.69 99 ARG A C 1
ATOM 731 O O . ARG A 1 99 ? 36.791 -6.652 -32.366 1.00 87.69 99 ARG A O 1
ATOM 738 N N . LEU A 1 100 ? 38.932 -7.080 -31.790 1.00 87.06 100 LEU A N 1
ATOM 739 C CA . LEU A 1 100 ? 38.692 -7.276 -30.360 1.00 87.06 100 LEU A CA 1
ATOM 740 C C . LEU A 1 100 ? 38.026 -6.053 -29.725 1.00 87.06 100 LEU A C 1
ATOM 742 O O . LEU A 1 100 ? 37.094 -6.192 -28.940 1.00 87.06 100 LEU A O 1
ATOM 746 N N . ARG A 1 101 ? 38.439 -4.837 -30.102 1.00 91.69 101 ARG A N 1
ATOM 747 C CA . ARG A 1 101 ? 37.803 -3.606 -29.610 1.00 91.69 101 ARG A CA 1
ATOM 748 C C . ARG A 1 101 ? 36.344 -3.495 -30.055 1.00 91.69 101 ARG A C 1
ATOM 750 O O . ARG A 1 101 ? 35.494 -3.083 -29.269 1.00 91.69 101 ARG A O 1
ATOM 757 N N . ARG A 1 102 ? 36.039 -3.874 -31.300 1.00 92.25 102 ARG A N 1
ATOM 758 C CA . ARG A 1 102 ? 34.668 -3.860 -31.833 1.00 92.25 102 ARG A CA 1
ATOM 759 C C . ARG A 1 102 ? 33.797 -4.930 -31.174 1.00 92.25 102 ARG A C 1
ATOM 761 O O . ARG A 1 102 ? 32.652 -4.646 -30.840 1.00 92.25 102 ARG A O 1
ATOM 768 N N . GLU A 1 103 ? 34.323 -6.135 -30.983 1.00 92.31 103 GLU A N 1
ATOM 769 C CA . GLU A 1 103 ? 33.632 -7.235 -30.298 1.00 92.31 103 GLU A CA 1
ATOM 770 C C . GLU A 1 103 ? 33.410 -6.921 -28.818 1.00 92.31 103 GLU A C 1
ATOM 772 O O . GLU A 1 103 ? 32.290 -7.039 -28.333 1.00 92.31 103 GLU A O 1
ATOM 777 N N . SER A 1 104 ? 34.428 -6.400 -28.132 1.00 93.38 104 SER A N 1
ATOM 778 C CA . SER A 1 104 ? 34.310 -5.914 -26.756 1.00 93.38 104 SER A CA 1
ATOM 779 C C . SER A 1 104 ? 33.236 -4.829 -26.631 1.00 93.38 104 SER A C 1
ATOM 781 O O . SER A 1 104 ? 32.379 -4.913 -25.755 1.00 93.38 104 SER A O 1
ATOM 783 N N . HIS A 1 105 ? 33.201 -3.854 -27.544 1.00 96.56 105 HIS A N 1
ATOM 784 C CA . HIS A 1 105 ? 32.161 -2.824 -27.547 1.00 96.56 105 HIS A CA 1
ATOM 785 C C . HIS A 1 105 ? 30.755 -3.399 -27.798 1.00 96.56 105 HIS A C 1
ATOM 787 O O . HIS A 1 105 ? 29.789 -2.974 -27.166 1.00 96.56 105 HIS A O 1
ATOM 793 N N . LYS A 1 106 ? 30.617 -4.375 -28.707 1.00 97.12 106 LYS A N 1
ATOM 794 C CA . LYS A 1 106 ? 29.343 -5.083 -28.934 1.00 97.12 106 LYS A CA 1
ATOM 795 C C . LYS A 1 106 ? 28.882 -5.819 -27.681 1.00 97.12 106 LYS A C 1
ATOM 797 O O . LYS A 1 106 ? 27.704 -5.769 -27.351 1.00 97.12 106 LYS A O 1
ATOM 802 N N . GLU A 1 107 ? 29.807 -6.474 -26.994 1.00 96.75 107 GLU A N 1
ATOM 803 C CA . GLU A 1 107 ? 29.533 -7.237 -25.784 1.00 96.75 107 GLU A CA 1
ATOM 804 C C . GLU A 1 107 ? 29.086 -6.337 -24.624 1.00 96.75 107 GLU A C 1
ATOM 806 O O . GLU A 1 107 ? 28.121 -6.652 -23.929 1.00 96.75 107 GLU A O 1
ATOM 811 N N . VAL A 1 108 ? 29.730 -5.178 -24.450 1.00 96.88 108 VAL A N 1
ATOM 812 C CA . VAL A 1 108 ? 29.307 -4.166 -23.468 1.00 96.88 108 VAL A CA 1
ATOM 813 C C . VAL A 1 108 ? 27.874 -3.707 -23.741 1.00 96.88 108 VAL A C 1
ATOM 815 O O . VAL A 1 108 ? 27.044 -3.681 -22.833 1.00 96.88 108 VAL A O 1
ATOM 818 N N . GLU A 1 109 ? 27.554 -3.392 -24.995 1.00 97.62 109 GLU A N 1
ATOM 819 C CA . GLU A 1 109 ? 26.207 -2.948 -25.358 1.00 97.62 109 GLU A CA 1
ATOM 820 C C . GLU A 1 109 ? 25.169 -4.078 -25.249 1.00 97.62 109 GLU A C 1
ATOM 822 O O . GLU A 1 109 ? 24.037 -3.827 -24.834 1.00 97.62 109 GLU A O 1
ATOM 827 N N . ARG A 1 110 ? 25.539 -5.329 -25.555 1.00 98.06 110 ARG A N 1
ATOM 828 C CA . ARG A 1 110 ? 24.682 -6.505 -25.343 1.00 98.06 110 ARG A CA 1
ATOM 829 C C . ARG A 1 110 ? 24.305 -6.639 -23.867 1.00 98.06 110 ARG A C 1
ATOM 831 O O . ARG A 1 110 ? 23.115 -6.665 -23.562 1.00 98.06 110 ARG A O 1
ATOM 838 N N . ARG A 1 111 ? 25.292 -6.626 -22.962 1.00 97.94 111 ARG A N 1
ATOM 839 C CA . ARG A 1 111 ? 25.050 -6.703 -21.510 1.00 97.94 111 ARG A CA 1
ATOM 840 C C . ARG A 1 111 ? 24.155 -5.572 -21.017 1.00 97.94 111 ARG A C 1
ATOM 842 O O . ARG A 1 111 ? 23.202 -5.817 -20.290 1.00 97.94 111 ARG A O 1
ATOM 849 N N . ARG A 1 112 ? 24.398 -4.339 -21.470 1.00 98.06 112 ARG A N 1
ATOM 850 C CA . ARG A 1 112 ? 23.537 -3.197 -21.132 1.00 98.06 112 ARG A CA 1
ATOM 851 C C . ARG A 1 112 ? 22.083 -3.431 -21.560 1.00 98.06 112 ARG A C 1
ATOM 853 O O . ARG A 1 112 ? 21.164 -3.138 -20.797 1.00 98.06 112 ARG A O 1
ATOM 860 N N . ARG A 1 113 ? 21.861 -3.940 -22.777 1.00 97.88 113 ARG A N 1
ATOM 861 C CA . ARG A 1 113 ? 20.510 -4.243 -23.282 1.00 97.88 113 ARG A CA 1
ATOM 862 C C . ARG A 1 113 ? 19.834 -5.356 -22.493 1.00 97.88 113 ARG A C 1
ATOM 864 O O . ARG A 1 113 ? 18.625 -5.283 -22.298 1.00 97.88 113 ARG A O 1
ATOM 871 N N . GLU A 1 114 ? 20.588 -6.353 -22.055 1.00 97.75 114 GLU A N 1
ATOM 872 C CA . GLU A 1 114 ? 20.083 -7.444 -21.218 1.00 97.75 114 GLU A CA 1
ATOM 873 C C . GLU A 1 114 ? 19.611 -6.930 -19.870 1.00 97.75 114 GLU A C 1
ATOM 875 O O . GLU A 1 114 ? 18.438 -7.106 -19.565 1.00 97.75 114 GLU A O 1
ATOM 880 N N . THR A 1 115 ? 20.431 -6.149 -19.165 1.00 97.19 115 THR A N 1
ATOM 881 C CA . THR A 1 115 ? 20.034 -5.532 -17.891 1.00 97.19 115 THR A CA 1
ATOM 882 C C . THR A 1 115 ? 18.766 -4.679 -18.026 1.00 97.19 115 THR A C 1
ATOM 884 O O . THR A 1 115 ? 17.883 -4.720 -17.174 1.00 97.19 115 THR A O 1
ATOM 887 N N . ILE A 1 116 ? 18.624 -3.923 -19.122 1.00 96.38 116 ILE A N 1
ATOM 888 C CA . ILE A 1 116 ? 17.402 -3.139 -19.376 1.00 96.38 116 ILE A CA 1
ATOM 889 C C . ILE A 1 116 ? 16.194 -4.056 -19.614 1.00 96.38 116 ILE A C 1
ATOM 891 O O . ILE A 1 116 ? 15.102 -3.787 -19.116 1.00 96.38 116 ILE A O 1
ATOM 895 N N . ASN A 1 117 ? 16.361 -5.121 -20.397 1.00 96.75 117 ASN A N 1
ATOM 896 C CA . ASN A 1 117 ? 15.271 -6.048 -20.697 1.00 96.75 117 ASN A CA 1
ATOM 897 C C . ASN A 1 117 ? 14.841 -6.845 -19.463 1.00 96.75 117 ASN A C 1
ATOM 899 O O . ASN A 1 117 ? 13.644 -7.069 -19.287 1.00 96.75 117 ASN A O 1
ATOM 903 N N . GLU A 1 118 ? 15.792 -7.232 -18.618 1.00 96.69 118 GLU A N 1
ATOM 904 C CA . GLU A 1 118 ? 15.548 -7.853 -17.317 1.00 96.69 118 GLU A CA 1
ATOM 905 C C . GLU A 1 118 ? 14.710 -6.918 -16.444 1.00 96.69 118 GLU A C 1
ATOM 907 O O . GLU A 1 118 ? 13.604 -7.291 -16.059 1.00 96.69 118 GLU A O 1
ATOM 912 N N . GLY A 1 119 ? 15.132 -5.659 -16.271 1.00 95.75 119 GLY A N 1
ATOM 913 C CA . GLY A 1 119 ? 14.374 -4.678 -15.487 1.00 95.75 119 GLY A CA 1
ATOM 914 C C . GLY A 1 119 ? 12.951 -4.426 -16.007 1.00 95.75 119 GLY A C 1
ATOM 915 O O . GLY A 1 119 ? 12.010 -4.312 -15.224 1.00 95.75 119 GLY A O 1
ATOM 916 N N . ILE A 1 120 ? 12.745 -4.390 -17.330 1.00 95.44 120 ILE A N 1
ATOM 917 C CA . ILE A 1 120 ? 11.396 -4.259 -17.918 1.00 95.44 120 ILE A CA 1
ATOM 918 C C . ILE A 1 120 ? 10.546 -5.513 -17.655 1.00 95.44 120 ILE A C 1
ATOM 920 O O . ILE A 1 120 ? 9.336 -5.406 -17.456 1.00 95.44 120 ILE A O 1
ATOM 924 N N . THR A 1 121 ? 11.162 -6.694 -17.660 1.00 94.38 121 THR A N 1
ATOM 925 C CA . THR A 1 121 ? 10.463 -7.963 -17.422 1.00 94.38 121 THR A CA 1
ATOM 926 C C . THR A 1 121 ? 10.065 -8.104 -15.955 1.00 94.38 121 THR A C 1
ATOM 928 O O . THR A 1 121 ? 8.936 -8.492 -15.666 1.00 94.38 121 THR A O 1
ATOM 931 N N . GLU A 1 122 ? 10.943 -7.725 -15.026 1.00 95.44 122 GLU A N 1
ATOM 932 C CA . GLU A 1 122 ? 10.613 -7.667 -13.598 1.00 95.44 122 GLU A CA 1
ATOM 933 C C . GLU A 1 122 ? 9.458 -6.705 -13.329 1.00 95.44 122 GLU A C 1
ATOM 935 O O . GLU A 1 122 ? 8.507 -7.056 -12.630 1.00 95.44 122 GLU A O 1
ATOM 940 N N . LEU A 1 123 ? 9.491 -5.524 -13.952 1.00 95.06 123 LEU A N 1
ATOM 941 C CA . LEU A 1 123 ? 8.419 -4.544 -13.834 1.00 95.06 123 LEU A CA 1
ATOM 942 C C . LEU A 1 123 ? 7.071 -5.111 -14.304 1.00 95.06 123 LEU A C 1
ATOM 944 O O . LEU A 1 123 ? 6.057 -4.897 -13.645 1.00 95.06 123 LEU A O 1
ATOM 948 N N . ALA A 1 124 ? 7.055 -5.875 -15.399 1.00 95.25 124 ALA A N 1
ATOM 949 C CA . ALA A 1 124 ? 5.840 -6.519 -15.892 1.00 95.25 124 ALA A CA 1
ATOM 950 C C . ALA A 1 124 ? 5.243 -7.516 -14.882 1.00 95.25 124 ALA A C 1
ATOM 952 O O . ALA A 1 124 ? 4.027 -7.589 -14.751 1.00 95.25 124 ALA A O 1
ATOM 953 N N . ASN A 1 125 ? 6.069 -8.238 -14.120 1.00 93.88 125 ASN A N 1
ATOM 954 C CA . ASN A 1 125 ? 5.578 -9.214 -13.139 1.00 93.88 125 ASN A CA 1
ATOM 955 C C . ASN A 1 125 ? 4.887 -8.570 -11.926 1.00 93.88 125 ASN A C 1
ATOM 957 O O . ASN A 1 125 ? 4.054 -9.207 -11.286 1.00 93.88 125 ASN A O 1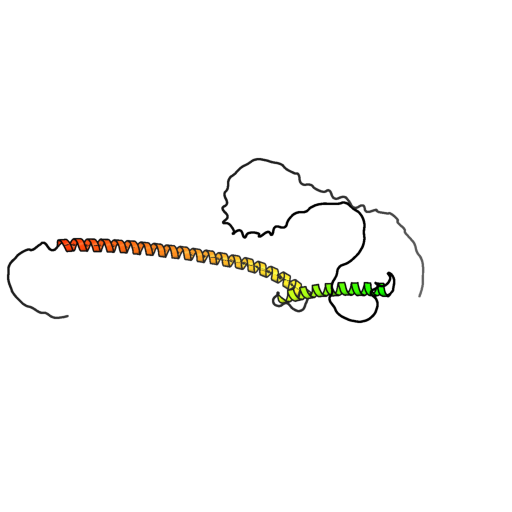
ATOM 961 N N . LEU A 1 126 ? 5.232 -7.323 -11.593 1.00 93.94 126 LEU A N 1
ATOM 962 C CA . LEU A 1 126 ? 4.653 -6.597 -10.455 1.00 93.94 126 LEU A CA 1
ATOM 963 C C . LEU A 1 126 ? 3.346 -5.878 -10.804 1.00 93.94 126 LEU A C 1
ATOM 965 O O . LEU A 1 126 ? 2.597 -5.485 -9.909 1.00 93.94 126 LEU A O 1
ATOM 969 N N . ILE A 1 127 ? 3.089 -5.667 -12.095 1.00 93.56 127 ILE A N 1
ATOM 970 C CA . ILE A 1 127 ? 1.949 -4.891 -12.570 1.00 93.56 127 ILE A CA 1
ATOM 971 C C . ILE A 1 127 ? 0.841 -5.850 -13.011 1.00 93.56 127 ILE A C 1
ATOM 973 O O . ILE A 1 127 ? 1.063 -6.699 -13.879 1.00 93.56 127 ILE A O 1
ATOM 977 N N . PRO A 1 128 ? -0.382 -5.709 -12.477 1.00 91.44 128 PRO A N 1
ATOM 978 C CA . PRO A 1 128 ? -1.498 -6.537 -12.904 1.00 91.44 128 PRO A CA 1
ATOM 979 C C . PRO A 1 128 ? -1.830 -6.282 -14.379 1.00 91.44 128 PRO A C 1
ATOM 981 O O . PRO A 1 128 ? -1.973 -5.140 -14.816 1.00 91.44 128 PRO A O 1
ATOM 984 N N . GLY A 1 129 ? -1.974 -7.360 -15.154 1.00 86.75 129 GLY A N 1
ATOM 985 C CA . GLY A 1 129 ? -2.346 -7.277 -16.569 1.00 86.75 129 GLY A CA 1
ATOM 986 C C . GLY A 1 129 ? -1.261 -6.687 -17.475 1.00 86.75 129 GLY A C 1
ATOM 987 O O . GLY A 1 129 ? -1.589 -6.138 -18.529 1.00 86.75 129 GLY A O 1
ATOM 988 N N . ALA A 1 130 ? 0.013 -6.765 -17.081 1.00 84.44 130 ALA A N 1
ATOM 989 C CA . ALA A 1 130 ? 1.112 -6.366 -17.948 1.00 84.44 130 ALA A CA 1
ATOM 990 C C . ALA A 1 130 ? 1.280 -7.350 -19.119 1.00 84.44 130 ALA A C 1
ATOM 992 O O . ALA A 1 130 ? 1.503 -8.548 -18.944 1.00 84.44 130 ALA A O 1
ATOM 993 N N . GLU A 1 131 ? 1.178 -6.828 -20.338 1.00 85.38 131 GLU A N 1
ATOM 994 C CA . GLU A 1 131 ? 1.422 -7.576 -21.576 1.00 85.38 131 GLU A CA 1
ATOM 995 C C . GLU A 1 131 ? 2.916 -7.567 -21.951 1.00 85.38 131 GLU A C 1
ATOM 997 O O . GLU A 1 131 ? 3.708 -6.814 -21.396 1.00 85.38 131 GLU A O 1
ATOM 1002 N N . ARG A 1 132 ? 3.322 -8.317 -22.988 1.00 85.69 132 ARG A N 1
ATOM 1003 C CA . ARG A 1 132 ? 4.721 -8.369 -23.486 1.00 85.69 132 ARG A CA 1
ATOM 1004 C C . ARG A 1 132 ? 5.218 -7.079 -24.173 1.00 85.69 132 ARG A C 1
ATOM 1006 O O . ARG A 1 132 ? 6.303 -7.054 -24.757 1.00 85.69 132 ARG A O 1
ATOM 1013 N N . ASN A 1 133 ? 4.450 -5.995 -24.112 1.00 92.62 133 ASN A N 1
ATOM 1014 C CA . ASN A 1 133 ? 4.713 -4.762 -24.846 1.00 92.62 133 ASN A CA 1
ATOM 1015 C C . ASN A 1 133 ? 5.495 -3.772 -23.976 1.00 92.62 133 ASN A C 1
ATOM 1017 O O . ASN A 1 133 ? 4.910 -3.122 -23.114 1.00 92.62 133 ASN A O 1
ATOM 1021 N N . LYS A 1 134 ? 6.795 -3.576 -24.254 1.00 91.25 134 LYS A N 1
ATOM 1022 C CA . LYS A 1 134 ? 7.683 -2.691 -23.463 1.00 91.25 134 LYS A CA 1
ATOM 1023 C C . LYS A 1 134 ? 7.090 -1.299 -23.208 1.00 91.25 134 LYS A C 1
ATOM 1025 O O . LYS A 1 134 ? 7.134 -0.815 -22.086 1.00 91.25 134 LYS A O 1
ATOM 1030 N N . GLY A 1 135 ? 6.492 -0.676 -24.228 1.00 93.75 135 GLY A N 1
ATOM 1031 C CA . GLY A 1 135 ? 5.853 0.638 -24.084 1.00 93.75 135 GLY A CA 1
ATOM 1032 C C . GLY A 1 135 ? 4.621 0.625 -23.173 1.00 93.75 135 GLY A C 1
ATOM 1033 O O . GLY A 1 135 ? 4.474 1.513 -22.337 1.00 93.75 135 GLY A O 1
ATOM 1034 N N . ARG A 1 136 ? 3.765 -0.403 -23.283 1.00 94.00 136 ARG A N 1
ATOM 1035 C CA . ARG A 1 136 ? 2.580 -0.542 -22.422 1.00 94.00 136 ARG A CA 1
ATOM 1036 C C . ARG A 1 136 ? 2.954 -0.865 -20.983 1.00 94.00 136 ARG A C 1
ATOM 1038 O O . ARG A 1 136 ? 2.384 -0.247 -20.095 1.00 94.00 136 ARG A O 1
ATOM 1045 N N . ILE A 1 137 ? 3.942 -1.739 -20.760 1.00 95.25 137 ILE A N 1
ATOM 1046 C CA . ILE A 1 137 ? 4.459 -2.053 -19.417 1.00 95.25 137 ILE A CA 1
ATOM 1047 C C . ILE A 1 137 ? 4.855 -0.759 -18.700 1.00 95.25 137 ILE A C 1
ATOM 1049 O O . ILE A 1 137 ? 4.421 -0.524 -17.579 1.00 95.25 137 ILE A O 1
ATOM 1053 N N . LEU A 1 138 ? 5.611 0.124 -19.365 1.00 95.44 138 LEU A N 1
ATOM 1054 C CA . LEU A 1 138 ? 6.031 1.399 -18.776 1.00 95.44 138 LEU A CA 1
ATOM 1055 C C . LEU A 1 138 ? 4.845 2.327 -18.469 1.00 95.44 138 LEU A C 1
ATOM 1057 O O . LEU A 1 138 ? 4.810 2.950 -17.411 1.00 95.44 138 LEU A O 1
ATOM 1061 N N . GLN A 1 139 ? 3.855 2.418 -19.359 1.00 94.31 139 GLN A N 1
ATOM 1062 C CA . GLN A 1 139 ? 2.668 3.251 -19.128 1.00 94.31 139 GLN A CA 1
ATOM 1063 C C . GLN A 1 139 ? 1.788 2.708 -17.994 1.00 94.31 139 GLN A C 1
ATOM 1065 O O . GLN A 1 139 ? 1.371 3.467 -17.117 1.00 94.31 139 GLN A O 1
ATOM 1070 N N . GLN A 1 140 ? 1.541 1.397 -17.977 1.00 95.25 140 GLN A N 1
ATOM 1071 C CA . GLN A 1 140 ? 0.785 0.731 -16.918 1.00 95.25 140 GLN A CA 1
ATOM 1072 C C . GLN A 1 140 ? 1.513 0.831 -15.578 1.00 95.25 140 GLN A C 1
ATOM 1074 O O . GLN A 1 140 ? 0.857 1.071 -14.573 1.00 95.25 140 GLN A O 1
ATOM 1079 N N . ALA A 1 141 ? 2.848 0.754 -15.558 1.00 96.69 141 ALA A N 1
ATOM 1080 C CA . ALA A 1 141 ? 3.648 0.959 -14.351 1.00 96.69 141 ALA A CA 1
ATOM 1081 C C . ALA A 1 141 ? 3.379 2.323 -13.720 1.00 96.69 141 ALA A C 1
ATOM 1083 O O . ALA A 1 141 ? 3.090 2.422 -12.531 1.00 96.69 141 ALA A O 1
ATOM 1084 N N . VAL A 1 142 ? 3.433 3.381 -14.532 1.00 96.00 142 VAL A N 1
ATOM 1085 C CA . VAL A 1 142 ? 3.198 4.752 -14.067 1.00 96.00 142 VAL A CA 1
ATOM 1086 C C . VAL A 1 142 ? 1.779 4.899 -13.522 1.00 96.00 142 VAL A C 1
ATOM 1088 O O . VAL A 1 142 ? 1.590 5.482 -12.454 1.00 96.00 142 VAL A O 1
ATOM 1091 N N . SER A 1 143 ? 0.784 4.356 -14.231 1.00 95.81 143 SER A N 1
ATOM 1092 C CA . SER A 1 143 ? -0.612 4.378 -13.782 1.00 95.81 143 SER A CA 1
ATOM 1093 C C . SER A 1 143 ? -0.800 3.603 -12.479 1.00 95.81 143 SER A C 1
ATOM 1095 O O . SER A 1 143 ? -1.435 4.100 -11.554 1.00 95.81 143 SER A O 1
ATOM 1097 N N . TYR A 1 144 ? -0.214 2.411 -12.386 1.00 97.69 144 TYR A N 1
ATOM 1098 C CA . TYR A 1 144 ? -0.344 1.539 -11.228 1.00 97.69 144 TYR A CA 1
ATOM 1099 C C . TYR A 1 144 ? 0.332 2.134 -9.994 1.00 97.69 144 TYR A C 1
ATOM 1101 O O . TYR A 1 144 ? -0.260 2.131 -8.924 1.00 97.69 144 TYR A O 1
ATOM 1109 N N . ILE A 1 145 ? 1.509 2.752 -10.136 1.00 97.38 145 ILE A N 1
ATOM 1110 C CA . ILE A 1 145 ? 2.160 3.481 -9.036 1.00 97.38 145 ILE A CA 1
ATOM 1111 C C . ILE A 1 145 ? 1.271 4.628 -8.540 1.00 97.38 145 ILE A C 1
ATOM 1113 O O . ILE A 1 145 ? 1.140 4.823 -7.334 1.00 97.38 145 ILE A O 1
ATOM 1117 N N . ARG A 1 146 ? 0.636 5.389 -9.443 1.00 97.81 146 ARG A N 1
ATOM 1118 C CA . ARG A 1 146 ? -0.294 6.461 -9.044 1.00 97.81 146 ARG A CA 1
ATOM 1119 C C . ARG A 1 146 ? -1.497 5.904 -8.287 1.00 97.81 146 ARG A C 1
ATOM 1121 O O . ARG A 1 146 ? -1.806 6.409 -7.213 1.00 97.81 146 ARG A O 1
ATOM 1128 N N . GLN A 1 147 ? -2.107 4.843 -8.808 1.00 97.12 147 GLN A N 1
ATOM 1129 C CA . GLN A 1 147 ? -3.230 4.173 -8.160 1.00 97.12 147 GLN A CA 1
ATOM 1130 C C . GLN A 1 147 ? -2.840 3.603 -6.793 1.00 97.12 147 GLN A C 1
ATOM 1132 O O . GLN A 1 147 ? -3.605 3.743 -5.846 1.00 97.12 147 GLN A O 1
ATOM 1137 N N . LEU A 1 148 ? -1.664 2.984 -6.665 1.00 97.94 148 LEU A N 1
ATOM 1138 C CA . LEU A 1 148 ? -1.170 2.461 -5.391 1.00 97.94 148 LEU A CA 1
ATOM 1139 C C . LEU A 1 148 ? -1.039 3.573 -4.352 1.00 97.94 148 LEU A C 1
ATOM 1141 O O . LEU A 1 148 ? -1.490 3.387 -3.230 1.00 97.94 148 LEU A O 1
ATOM 1145 N N . LYS A 1 149 ? -0.506 4.739 -4.734 1.00 97.44 149 LYS A N 1
ATOM 1146 C CA . LYS A 1 149 ? -0.403 5.898 -3.833 1.00 97.44 149 LYS A CA 1
ATOM 1147 C C . LYS A 1 149 ? -1.769 6.438 -3.405 1.00 97.44 149 LYS A C 1
ATOM 1149 O O . LYS A 1 149 ? -1.954 6.786 -2.246 1.00 97.44 149 LYS A O 1
ATOM 1154 N N . GLU A 1 150 ? -2.723 6.516 -4.329 1.00 97.44 150 GLU A N 1
ATOM 1155 C CA . GLU A 1 150 ? -4.089 6.955 -4.016 1.00 97.44 150 GLU A CA 1
ATOM 1156 C C . GLU A 1 150 ? -4.824 5.935 -3.133 1.00 97.44 150 GLU A C 1
ATOM 1158 O O . GLU A 1 150 ? -5.474 6.298 -2.155 1.00 97.44 150 GLU A O 1
ATOM 1163 N N . THR A 1 151 ? -4.644 4.645 -3.418 1.00 97.75 151 THR A N 1
ATOM 1164 C CA . THR A 1 151 ? -5.194 3.544 -2.618 1.00 97.75 151 THR A CA 1
ATOM 1165 C C . THR A 1 151 ? -4.582 3.525 -1.219 1.00 97.75 151 THR A C 1
ATOM 1167 O O . THR A 1 151 ? -5.296 3.320 -0.245 1.00 97.75 151 THR A O 1
ATOM 1170 N N . GLU A 1 152 ? -3.276 3.767 -1.094 1.00 98.00 152 GLU A N 1
ATOM 1171 C CA . GLU A 1 152 ? -2.588 3.894 0.191 1.00 98.00 152 GLU A CA 1
ATOM 1172 C C . GLU A 1 152 ? -3.170 5.045 1.019 1.00 98.00 152 GLU A C 1
ATOM 1174 O O . GLU A 1 152 ? -3.529 4.830 2.176 1.00 98.00 152 GLU A O 1
ATOM 1179 N N . ALA A 1 153 ? -3.353 6.226 0.421 1.00 97.69 153 ALA A N 1
ATOM 1180 C CA . ALA A 1 153 ? -3.980 7.363 1.095 1.00 97.69 153 ALA A CA 1
ATOM 1181 C C . ALA A 1 153 ? -5.409 7.037 1.566 1.00 97.69 153 ALA A C 1
ATOM 1183 O O . ALA A 1 153 ? -5.730 7.219 2.740 1.00 97.69 153 ALA A O 1
ATOM 1184 N N . SER A 1 154 ? -6.237 6.460 0.689 1.00 97.81 154 SER A N 1
ATOM 1185 C CA . SER A 1 154 ? -7.606 6.057 1.034 1.00 97.81 154 SER A CA 1
ATOM 1186 C C . SER A 1 154 ? -7.646 4.985 2.133 1.00 97.81 154 SER A C 1
ATOM 1188 O O . SER A 1 154 ? -8.485 5.037 3.034 1.00 97.81 154 SER A O 1
ATOM 1190 N N . ASN A 1 155 ? -6.708 4.034 2.116 1.00 98.19 155 ASN A N 1
ATOM 1191 C CA . ASN A 1 155 ? -6.588 3.015 3.156 1.00 98.19 155 ASN A CA 1
ATOM 1192 C C . ASN A 1 155 ? -6.213 3.626 4.507 1.00 98.19 155 ASN A C 1
ATOM 1194 O O . ASN A 1 155 ? -6.774 3.220 5.524 1.00 98.19 155 ASN A O 1
ATOM 1198 N N . ILE A 1 156 ? -5.300 4.602 4.525 1.00 97.94 156 ILE A N 1
ATOM 1199 C CA . ILE A 1 156 ? -4.929 5.330 5.744 1.00 97.94 156 ILE A CA 1
ATOM 1200 C C . ILE A 1 156 ? -6.143 6.078 6.299 1.00 97.94 156 ILE A C 1
ATOM 1202 O O . ILE A 1 156 ? -6.426 5.967 7.492 1.00 97.94 156 ILE A O 1
ATOM 1206 N N . GLU A 1 157 ? -6.892 6.792 5.458 1.00 97.88 157 GLU A N 1
ATOM 1207 C CA . GLU A 1 157 ? -8.101 7.514 5.876 1.00 97.88 157 GLU A CA 1
ATOM 1208 C C . GLU A 1 157 ? -9.156 6.566 6.454 1.00 97.88 157 GLU A C 1
ATOM 1210 O O . GLU A 1 157 ? -9.657 6.785 7.561 1.00 97.88 157 GLU A O 1
ATOM 1215 N N . LYS A 1 158 ? -9.445 5.467 5.746 1.00 98.06 158 LYS A N 1
ATOM 1216 C CA . LYS A 1 158 ? -10.400 4.449 6.194 1.00 98.06 158 LYS A CA 1
ATOM 1217 C C . LYS A 1 158 ? -9.981 3.835 7.527 1.00 98.06 158 LYS A C 1
ATOM 1219 O O . LYS A 1 158 ? -10.800 3.749 8.440 1.00 98.06 158 LYS A O 1
ATOM 1224 N N . TRP A 1 159 ? -8.717 3.426 7.640 1.00 98.25 159 TRP A N 1
ATOM 1225 C CA . TRP A 1 159 ? -8.186 2.839 8.866 1.00 98.25 159 TRP A CA 1
ATOM 1226 C C . TRP A 1 159 ? -8.252 3.828 10.029 1.00 98.25 159 TRP A C 1
ATOM 1228 O O . TRP A 1 159 ? -8.672 3.458 11.120 1.00 98.25 159 TRP A O 1
ATOM 1238 N N . THR A 1 160 ? -7.907 5.095 9.794 1.00 98.25 160 THR A N 1
ATOM 1239 C CA . THR A 1 160 ? -7.949 6.145 10.820 1.00 98.25 160 THR A CA 1
ATOM 1240 C C . THR A 1 160 ? -9.372 6.368 11.327 1.00 98.25 160 THR A C 1
ATOM 1242 O O . THR A 1 160 ? -9.590 6.455 12.536 1.00 98.25 160 THR A O 1
ATOM 1245 N N . LEU A 1 161 ? -10.355 6.406 10.423 1.00 98.31 161 LEU A N 1
ATOM 1246 C CA . LEU A 1 161 ? -11.760 6.548 10.795 1.00 98.31 161 LEU A CA 1
ATOM 1247 C C . LEU A 1 161 ? -12.255 5.345 11.608 1.00 98.31 161 LEU A C 1
ATOM 1249 O O . LEU A 1 161 ? -12.850 5.515 12.671 1.00 98.31 161 LEU A O 1
ATOM 1253 N N . GLU A 1 162 ? -11.990 4.129 11.131 1.00 98.06 162 GLU A N 1
ATOM 1254 C CA . GLU A 1 162 ? -12.376 2.895 11.820 1.00 98.06 162 GLU A CA 1
ATOM 1255 C C . GLU A 1 162 ? -11.723 2.799 13.207 1.00 98.06 162 GLU A C 1
ATOM 1257 O O . GLU A 1 162 ? -12.378 2.461 14.198 1.00 98.06 162 GLU A O 1
ATOM 1262 N N . LYS A 1 163 ? -10.447 3.177 13.305 1.00 98.25 163 LYS A N 1
ATOM 1263 C CA . LYS A 1 163 ? -9.702 3.231 14.561 1.00 98.25 163 LYS A CA 1
ATOM 1264 C C . LYS A 1 163 ? -10.332 4.208 15.551 1.00 98.25 163 LYS A C 1
ATOM 1266 O O . LYS A 1 163 ? -10.578 3.825 16.691 1.00 98.25 163 LYS A O 1
ATOM 1271 N N . LEU A 1 164 ? -10.665 5.423 15.120 1.00 98.31 164 LEU A N 1
ATOM 1272 C CA . LEU A 1 164 ? -11.299 6.419 15.986 1.00 98.31 164 LEU A CA 1
ATOM 1273 C C . LEU A 1 164 ? -12.680 5.957 16.479 1.00 98.31 164 LEU A C 1
ATOM 1275 O O . LEU A 1 164 ? -12.999 6.090 17.660 1.00 98.31 164 LEU A O 1
ATOM 1279 N N . LEU A 1 165 ? -13.494 5.383 15.590 1.00 98.25 165 LEU A N 1
ATOM 1280 C CA . LEU A 1 165 ? -14.832 4.895 15.936 1.00 98.25 165 LEU A CA 1
ATOM 1281 C C . LEU A 1 165 ? -14.780 3.730 16.926 1.00 98.25 165 LEU A C 1
ATOM 1283 O O . LEU A 1 165 ? -15.546 3.692 17.890 1.00 98.25 165 LEU A O 1
ATOM 1287 N N . THR A 1 166 ? -13.863 2.789 16.708 1.00 97.81 166 THR A N 1
ATOM 1288 C CA . THR A 1 166 ? -13.675 1.656 17.619 1.00 97.81 166 THR A CA 1
ATOM 1289 C C . THR A 1 166 ? -13.133 2.108 18.971 1.00 97.81 166 THR A C 1
ATOM 1291 O O . THR A 1 166 ? -13.625 1.647 19.998 1.00 97.81 166 THR A O 1
ATOM 1294 N N . GLU A 1 167 ? -12.204 3.064 19.008 1.00 98.25 167 GLU A N 1
ATOM 1295 C CA . GLU A 1 167 ? -11.729 3.668 20.259 1.00 98.25 167 GLU A CA 1
ATOM 1296 C C . GLU A 1 167 ? -12.846 4.386 21.017 1.00 98.25 167 GLU A C 1
ATOM 1298 O O . GLU A 1 167 ? -12.991 4.199 22.227 1.00 98.25 167 GLU A O 1
ATOM 1303 N N . GLN A 1 168 ? -13.690 5.149 20.320 1.00 98.31 168 GLN A N 1
ATOM 1304 C CA . GLN A 1 168 ? -14.852 5.785 20.932 1.00 98.31 168 GLN A CA 1
ATOM 1305 C C . GLN A 1 168 ? -15.810 4.743 21.529 1.00 98.31 168 GLN A C 1
ATOM 1307 O O . GLN A 1 168 ? -16.250 4.903 22.670 1.00 98.31 168 GLN A O 1
ATOM 1312 N N . ALA A 1 169 ? -16.109 3.667 20.797 1.00 98.19 169 ALA A N 1
ATOM 1313 C CA . ALA A 1 169 ? -16.972 2.592 21.280 1.00 98.19 169 ALA A CA 1
ATOM 1314 C C . ALA A 1 169 ? -16.375 1.886 22.509 1.00 98.19 169 ALA A C 1
ATOM 1316 O O . ALA A 1 169 ? -17.080 1.663 23.493 1.00 98.19 169 ALA A O 1
ATOM 1317 N N . ILE A 1 170 ? -15.070 1.593 22.496 1.00 98.25 170 ILE A N 1
ATOM 1318 C CA . ILE A 1 170 ? -14.359 0.998 23.637 1.00 98.25 170 ILE A CA 1
ATOM 1319 C C . ILE A 1 170 ? -14.449 1.909 24.862 1.00 98.25 170 ILE A C 1
ATOM 1321 O O . ILE A 1 170 ? -14.751 1.426 25.954 1.00 98.25 170 ILE A O 1
ATOM 1325 N N . ASN A 1 171 ? -14.239 3.215 24.698 1.00 98.19 171 ASN A N 1
ATOM 1326 C CA . ASN A 1 171 ? -14.322 4.175 25.798 1.00 98.19 171 ASN A CA 1
ATOM 1327 C C . ASN A 1 171 ? -15.739 4.246 26.385 1.00 98.19 171 ASN A C 1
ATOM 1329 O O . ASN A 1 171 ? -15.904 4.238 27.605 1.00 98.19 171 ASN A O 1
ATOM 1333 N N . GLN A 1 172 ? -16.766 4.257 25.531 1.00 98.19 172 GLN A N 1
ATOM 1334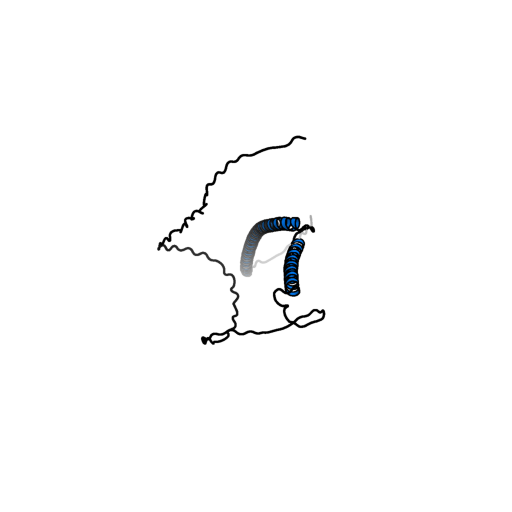 C CA . GLN A 1 172 ? -18.165 4.250 25.966 1.00 98.19 172 GLN A CA 1
ATOM 1335 C C . GLN A 1 172 ? -18.523 2.967 26.726 1.00 98.19 172 GLN A C 1
ATOM 1337 O O . GLN A 1 172 ? -19.093 3.039 27.816 1.00 98.19 172 GLN A O 1
ATOM 1342 N N . LEU A 1 173 ? -18.152 1.801 26.191 1.00 98.00 173 LEU A N 1
ATOM 1343 C CA . LEU A 1 173 ? -18.391 0.512 26.843 1.00 98.00 173 LEU A CA 1
ATOM 1344 C C . LEU A 1 173 ? -17.628 0.399 28.168 1.00 98.00 173 LEU A C 1
ATOM 1346 O O . LEU A 1 173 ? -18.190 -0.052 29.163 1.00 98.00 173 LEU A O 1
ATOM 1350 N N . SER A 1 174 ? -16.378 0.863 28.214 1.00 97.88 174 SER A N 1
ATOM 1351 C CA . SER A 1 174 ? -15.569 0.867 29.439 1.00 97.88 174 SER A CA 1
ATOM 1352 C C . SER A 1 174 ? -16.208 1.740 30.523 1.00 97.88 174 SER A C 1
ATOM 1354 O O . SER A 1 174 ? -16.354 1.299 31.662 1.00 97.88 174 SER A O 1
ATOM 1356 N N . ALA A 1 175 ? -16.697 2.930 30.161 1.00 97.75 175 ALA A N 1
ATOM 1357 C CA . ALA A 1 175 ? -17.409 3.807 31.088 1.00 97.75 175 ALA A CA 1
ATOM 1358 C C . ALA A 1 175 ? -18.714 3.179 31.617 1.00 97.75 175 ALA A C 1
ATOM 1360 O O . ALA A 1 175 ? -19.029 3.306 32.804 1.00 97.75 175 ALA A O 1
ATOM 1361 N N . GLN A 1 176 ? -19.465 2.471 30.765 1.00 97.88 176 GLN A N 1
ATOM 1362 C CA . GLN A 1 176 ? -20.668 1.742 31.184 1.00 97.88 176 GLN A CA 1
ATOM 1363 C C . GLN A 1 176 ? -20.337 0.608 32.157 1.00 97.88 176 GLN A C 1
ATOM 1365 O O . GLN A 1 176 ? -21.001 0.470 33.186 1.00 97.88 176 GLN A O 1
ATOM 1370 N N . VAL A 1 177 ? -19.289 -0.166 31.871 1.00 98.00 177 VAL A N 1
ATOM 1371 C CA . VAL A 1 177 ? -18.814 -1.241 32.751 1.00 98.00 177 VAL A CA 1
ATOM 1372 C C . VAL A 1 177 ? -18.415 -0.688 34.118 1.00 98.00 177 VAL A C 1
ATOM 1374 O O . VAL A 1 177 ? -18.818 -1.241 35.142 1.00 98.00 177 VAL A O 1
ATOM 1377 N N . ASP A 1 178 ? -17.674 0.416 34.162 1.00 97.50 178 ASP A N 1
ATOM 1378 C CA . ASP A 1 178 ? -17.258 1.030 35.424 1.00 97.50 178 ASP A CA 1
ATOM 1379 C C . ASP A 1 178 ? -18.447 1.585 36.216 1.00 97.50 178 ASP A C 1
ATOM 1381 O O . ASP A 1 178 ? -18.513 1.418 37.436 1.00 97.50 178 ASP A O 1
ATOM 1385 N N . SER A 1 179 ? -19.430 2.184 35.539 1.00 97.25 179 SER A N 1
ATOM 1386 C CA . SER A 1 179 ? -20.675 2.637 36.167 1.00 97.25 179 SER A CA 1
ATOM 1387 C C . SER A 1 179 ? -21.457 1.475 36.792 1.00 97.25 179 SER A C 1
ATOM 1389 O O . SER A 1 179 ? -21.860 1.545 37.956 1.00 97.25 179 SER A O 1
ATOM 1391 N N . GLN A 1 180 ? -21.613 0.369 36.060 1.00 96.88 180 GLN A N 1
ATOM 1392 C CA . GLN A 1 180 ? -22.305 -0.820 36.558 1.00 96.88 180 GLN A CA 1
ATOM 1393 C C . GLN A 1 180 ? -21.567 -1.466 37.731 1.00 96.88 180 GLN A C 1
ATOM 1395 O O . GLN A 1 180 ? -22.198 -1.836 38.720 1.00 96.88 180 GLN A O 1
ATOM 1400 N N . LYS A 1 181 ? -20.233 -1.556 37.666 1.00 97.06 181 LYS A N 1
ATOM 1401 C CA . LYS A 1 181 ? -19.412 -2.049 38.780 1.00 97.06 181 LYS A CA 1
ATOM 1402 C C . LYS A 1 181 ? -19.612 -1.209 40.039 1.00 97.06 181 LYS A C 1
ATOM 1404 O O . LYS A 1 181 ? -19.862 -1.784 41.096 1.00 97.06 181 LYS A O 1
ATOM 1409 N N . ARG A 1 182 ? -19.599 0.126 39.923 1.00 96.50 182 ARG A N 1
ATOM 1410 C CA . ARG A 1 182 ? -19.885 1.032 41.051 1.00 96.50 182 ARG A CA 1
ATOM 1411 C C . ARG A 1 182 ? -21.273 0.784 41.634 1.00 96.50 182 ARG A C 1
ATOM 1413 O O . ARG A 1 182 ? -21.409 0.706 42.850 1.00 96.50 182 ARG A O 1
ATOM 1420 N N . LYS A 1 183 ? -22.295 0.604 40.787 1.00 96.50 183 LYS A N 1
ATOM 1421 C CA . LYS A 1 183 ? -23.657 0.342 41.272 1.00 96.50 183 LYS A CA 1
ATOM 1422 C C . LYS A 1 183 ? -23.774 -1.001 41.993 1.00 96.50 183 LYS A C 1
ATOM 1424 O O . LYS A 1 183 ? -24.452 -1.093 43.012 1.00 96.50 183 LYS A O 1
ATOM 1429 N N . ILE A 1 184 ? -23.110 -2.036 41.479 1.00 96.62 184 ILE A N 1
ATOM 1430 C CA . ILE A 1 184 ? -23.041 -3.346 42.136 1.00 96.62 184 ILE A CA 1
ATOM 1431 C C . ILE A 1 184 ? -22.369 -3.222 43.505 1.00 96.62 184 ILE A C 1
ATOM 1433 O O . ILE A 1 184 ? -22.833 -3.830 44.465 1.00 96.62 184 ILE A O 1
ATOM 1437 N N . GLU A 1 185 ? -21.285 -2.459 43.605 1.00 96.50 185 GLU A N 1
ATOM 1438 C CA . GLU A 1 185 ? -20.557 -2.265 44.858 1.00 96.50 185 GLU A CA 1
ATOM 1439 C C . GLU A 1 185 ? -21.380 -1.498 45.898 1.00 96.50 185 GLU A C 1
ATOM 1441 O O . GLU A 1 185 ? -21.491 -1.948 47.037 1.00 96.50 185 GLU A O 1
ATOM 1446 N N . GLU A 1 186 ? -22.056 -0.424 45.486 1.00 96.69 186 GLU A N 1
ATOM 1447 C CA . GLU A 1 186 ? -22.999 0.319 46.329 1.00 96.69 186 GLU A CA 1
ATOM 1448 C C . GLU A 1 186 ? -24.113 -0.595 46.866 1.00 96.69 186 GLU A C 1
ATOM 1450 O O . GLU A 1 186 ? -24.306 -0.704 48.076 1.00 96.69 186 GLU A O 1
ATOM 1455 N N . LEU A 1 187 ? -24.790 -1.338 45.982 1.00 95.00 187 LEU A N 1
ATOM 1456 C CA . LEU A 1 187 ? -25.864 -2.255 46.377 1.00 95.00 187 LEU A CA 1
ATOM 1457 C C . LEU A 1 187 ? -25.373 -3.388 47.287 1.00 95.00 187 LEU A C 1
ATOM 1459 O O . LEU A 1 187 ? -26.121 -3.857 48.147 1.00 95.00 187 LEU A O 1
ATOM 1463 N N . LYS A 1 188 ? -24.138 -3.868 47.103 1.00 96.19 188 LYS A N 1
ATOM 1464 C CA . LYS A 1 188 ? -23.534 -4.872 47.991 1.00 96.19 188 LYS A CA 1
ATOM 1465 C C . LYS A 1 188 ? -23.302 -4.309 49.389 1.00 96.19 188 LYS A C 1
ATOM 1467 O O . LYS A 1 188 ? -23.601 -4.996 50.366 1.00 96.19 188 LYS A O 1
ATOM 1472 N N . GLU A 1 189 ? -22.796 -3.084 49.489 1.00 96.69 189 GLU A N 1
ATOM 1473 C CA . GLU A 1 189 ? -22.557 -2.437 50.778 1.00 96.69 189 GLU A CA 1
ATOM 1474 C C . GLU A 1 189 ? -23.877 -2.116 51.497 1.00 96.69 189 GLU A C 1
ATOM 1476 O O . GLU A 1 189 ? -24.005 -2.379 52.693 1.00 96.69 189 GLU A O 1
ATOM 1481 N N . ASP A 1 190 ? -24.898 -1.657 50.775 1.00 95.38 190 ASP A N 1
ATOM 1482 C CA . ASP A 1 190 ? -26.227 -1.417 51.347 1.00 95.38 190 ASP A CA 1
ATOM 1483 C C . ASP A 1 190 ? -26.890 -2.711 51.837 1.00 95.38 190 ASP A C 1
ATOM 1485 O O . ASP A 1 190 ? -27.377 -2.764 52.968 1.00 95.38 190 ASP A O 1
ATOM 1489 N N . ASN A 1 191 ? -26.831 -3.798 51.057 1.00 94.12 191 ASN A N 1
ATOM 1490 C CA . ASN A 1 191 ? -27.317 -5.111 51.501 1.00 94.12 191 ASN A CA 1
ATOM 1491 C C . ASN A 1 191 ? -26.598 -5.597 52.767 1.00 94.12 191 ASN A C 1
ATOM 1493 O O . ASN A 1 191 ? -27.228 -6.136 53.677 1.00 94.12 191 ASN A O 1
ATOM 1497 N N . LYS A 1 192 ? -25.280 -5.391 52.856 1.00 95.31 192 LYS A N 1
ATOM 1498 C CA . LYS A 1 192 ? -24.486 -5.747 54.038 1.00 95.31 192 LYS A CA 1
ATOM 1499 C C . LYS A 1 192 ? -24.904 -4.938 55.268 1.00 95.31 192 LYS A C 1
ATOM 1501 O O . LYS A 1 192 ? -25.034 -5.518 56.348 1.00 95.31 192 LYS A O 1
ATOM 1506 N N . LYS A 1 193 ? -25.148 -3.630 55.122 1.00 94.12 193 LYS A N 1
ATOM 1507 C CA . LYS A 1 193 ? -25.663 -2.774 56.206 1.00 94.12 193 LYS A CA 1
ATOM 1508 C C . LYS A 1 193 ? -27.037 -3.240 56.678 1.00 94.12 193 LYS A C 1
ATOM 1510 O O . LYS A 1 193 ? -27.215 -3.453 57.876 1.00 94.12 193 LYS A O 1
ATOM 1515 N N . LEU A 1 194 ? -27.966 -3.475 55.749 1.00 92.19 194 LEU A N 1
ATOM 1516 C CA . LEU A 1 194 ? -29.315 -3.961 56.060 1.00 92.19 194 LEU A CA 1
ATOM 1517 C C . LEU A 1 194 ? -29.286 -5.324 56.758 1.00 92.19 194 LEU A C 1
ATOM 1519 O O . LEU A 1 194 ? -30.036 -5.555 57.705 1.00 92.19 194 LEU A O 1
ATOM 1523 N N . PHE A 1 195 ? -28.404 -6.230 56.334 1.00 92.75 195 PHE A N 1
ATOM 1524 C CA . PHE A 1 195 ? -28.230 -7.522 56.994 1.00 92.75 195 PHE A CA 1
ATOM 1525 C C . PHE A 1 195 ? -27.722 -7.360 58.436 1.00 92.75 195 PHE A C 1
ATOM 1527 O O . PHE A 1 195 ? -28.255 -7.982 59.355 1.00 92.75 195 PHE A O 1
ATOM 1534 N N . GLN A 1 196 ? -26.734 -6.486 58.663 1.00 91.06 196 GLN A N 1
ATOM 1535 C CA . GLN A 1 196 ? -26.247 -6.178 60.013 1.00 91.06 196 GLN A CA 1
ATOM 1536 C C . GLN A 1 196 ? -27.316 -5.520 60.893 1.00 91.06 196 GLN A C 1
ATOM 1538 O O . GLN A 1 196 ? -27.396 -5.821 62.084 1.00 91.06 196 GLN A O 1
ATOM 1543 N N . GLU A 1 197 ? -28.125 -4.616 60.341 1.00 90.38 197 GLU A N 1
ATOM 1544 C CA . GLU A 1 197 ? -29.223 -3.969 61.062 1.00 90.38 197 GLU A CA 1
ATOM 1545 C C . GLU A 1 197 ? -30.297 -4.980 61.478 1.00 90.38 197 GLU A C 1
ATOM 1547 O O . GLU A 1 197 ? -30.649 -5.049 62.657 1.00 90.38 197 GLU A O 1
ATOM 1552 N N . ASN A 1 198 ? -30.742 -5.833 60.550 1.00 86.62 198 ASN A N 1
ATOM 1553 C CA . ASN A 1 198 ? -31.684 -6.913 60.847 1.00 86.62 198 ASN A CA 1
ATOM 1554 C C . ASN A 1 198 ? -31.149 -7.860 61.931 1.00 86.62 198 ASN A C 1
ATOM 1556 O O . ASN A 1 198 ? -31.884 -8.242 62.844 1.00 86.62 198 ASN A O 1
ATOM 1560 N N . LEU A 1 199 ? -29.854 -8.188 61.890 1.00 89.31 199 LEU A N 1
ATOM 1561 C CA . LEU A 1 199 ? -29.213 -9.012 62.915 1.00 89.31 199 LEU A CA 1
ATOM 1562 C C . LEU A 1 199 ? -29.261 -8.344 64.302 1.00 89.31 199 LEU A C 1
ATOM 1564 O O . LEU A 1 199 ? -29.576 -8.999 65.297 1.00 89.31 199 LEU A O 1
ATOM 1568 N N . LYS A 1 200 ? -29.004 -7.030 64.377 1.00 84.31 200 LYS A N 1
ATOM 1569 C CA . LYS A 1 200 ? -29.098 -6.250 65.625 1.00 84.31 200 LYS A CA 1
ATOM 1570 C C . LYS A 1 200 ? -30.530 -6.179 66.162 1.00 84.31 200 LYS A C 1
ATOM 1572 O O . LYS A 1 200 ? -30.713 -6.191 67.378 1.00 84.31 200 LYS A O 1
ATOM 1577 N N . LEU A 1 201 ? -31.533 -6.095 65.288 1.00 80.50 201 LEU A N 1
ATOM 1578 C CA . LEU A 1 201 ? -32.948 -6.062 65.676 1.00 80.50 201 LEU A CA 1
ATOM 1579 C C . LEU A 1 201 ? -33.428 -7.420 66.213 1.00 80.50 201 LEU A C 1
ATOM 1581 O O . LEU A 1 201 ? -34.079 -7.460 67.256 1.00 80.50 201 LEU A O 1
ATOM 1585 N N . CYS A 1 202 ? -33.033 -8.531 65.583 1.00 68.88 202 CYS A N 1
ATOM 1586 C CA . CYS A 1 202 ? -33.367 -9.887 66.040 1.00 68.88 202 CYS A CA 1
ATOM 1587 C C . CYS A 1 202 ? -32.728 -10.245 67.401 1.00 68.88 202 CYS A C 1
ATOM 1589 O O . CYS A 1 202 ? -33.262 -11.068 68.145 1.00 68.88 202 CYS A O 1
ATOM 1591 N N . GLY A 1 203 ? -31.596 -9.626 67.755 1.00 59.59 203 GLY A N 1
ATOM 1592 C CA . GLY A 1 203 ? -30.956 -9.799 69.064 1.00 59.59 203 GLY A CA 1
ATOM 1593 C C . GLY A 1 203 ? -31.712 -9.149 70.231 1.00 59.59 203 GLY A C 1
ATOM 1594 O O . GLY A 1 203 ? -31.517 -9.554 71.371 1.00 59.59 203 GLY A O 1
ATOM 1595 N N . LYS A 1 204 ? -32.597 -8.176 69.966 1.00 54.38 204 LYS A N 1
ATOM 1596 C CA . LYS A 1 204 ? -33.348 -7.433 70.997 1.00 54.38 204 LYS A CA 1
ATOM 1597 C C . LYS A 1 204 ? -34.702 -8.058 71.352 1.00 54.38 204 LYS A C 1
ATOM 1599 O O . LYS A 1 204 ? -35.326 -7.646 72.321 1.00 54.38 204 LYS A O 1
ATOM 1604 N N . SER A 1 205 ? -35.172 -9.044 70.586 1.00 51.72 205 SER A N 1
ATOM 1605 C CA . SER A 1 205 ? -36.519 -9.623 70.731 1.00 51.72 205 SER A CA 1
ATOM 1606 C C . SER A 1 205 ? -36.617 -10.756 71.765 1.00 51.72 205 SER A C 1
ATOM 1608 O O . SER A 1 205 ? -37.706 -11.283 71.967 1.00 51.72 205 SER A O 1
ATOM 1610 N N . LYS A 1 206 ? -35.511 -11.174 72.405 1.00 51.44 206 LYS A N 1
ATOM 1611 C CA . LYS A 1 206 ? -35.495 -12.352 73.300 1.00 51.44 206 LYS A CA 1
ATOM 1612 C C . LYS A 1 206 ? -35.797 -12.076 74.782 1.00 51.44 206 LYS A C 1
ATOM 1614 O O . LYS A 1 206 ? -35.980 -13.043 75.514 1.00 51.44 206 LYS A O 1
ATOM 1619 N N . ASP A 1 207 ? -35.967 -10.818 75.197 1.00 51.03 207 ASP A N 1
ATOM 1620 C CA . ASP A 1 207 ? -36.148 -10.457 76.618 1.00 51.03 207 ASP A CA 1
ATOM 1621 C C . ASP A 1 207 ? -37.533 -9.887 76.980 1.00 51.03 207 ASP A C 1
ATOM 1623 O O . ASP A 1 207 ? -37.688 -9.239 78.011 1.00 51.03 207 ASP A O 1
ATOM 1627 N N . SER A 1 208 ? -38.580 -10.154 76.191 1.00 47.47 208 SER A N 1
ATOM 1628 C CA . SER A 1 208 ? -39.962 -9.901 76.631 1.00 47.47 208 SER A CA 1
ATOM 1629 C C . SER A 1 208 ? -40.696 -11.222 76.851 1.00 47.47 208 SER A C 1
ATOM 1631 O O . SER A 1 208 ? -41.451 -11.704 76.010 1.00 47.47 208 SER A O 1
ATOM 1633 N N . LYS A 1 209 ? -40.434 -11.836 78.012 1.00 46.56 209 LYS A N 1
ATOM 1634 C CA . LYS A 1 209 ? -41.359 -12.793 78.623 1.00 46.56 209 LYS A CA 1
ATOM 1635 C C . LYS A 1 209 ? -42.539 -11.992 79.174 1.00 46.56 209 LYS A C 1
ATOM 1637 O O . LYS A 1 209 ? -42.455 -11.484 80.286 1.00 46.56 209 LYS A O 1
ATOM 1642 N N . HIS A 1 210 ? -43.618 -11.873 78.405 1.00 44.00 210 HIS A N 1
ATOM 1643 C CA . HIS A 1 210 ? -44.929 -11.624 78.992 1.00 44.00 210 HIS A CA 1
ATOM 1644 C C . HIS A 1 210 ? -45.540 -12.977 79.353 1.00 44.00 210 HIS A C 1
ATOM 1646 O O . HIS A 1 210 ? -45.905 -13.779 78.495 1.00 44.00 210 HIS A O 1
ATOM 1652 N N . GLU A 1 211 ? -45.545 -13.235 80.653 1.00 54.31 211 GLU A N 1
ATOM 1653 C CA . GLU A 1 211 ? -46.356 -14.239 81.317 1.00 54.31 211 GLU A CA 1
ATOM 1654 C C . GLU A 1 211 ? -47.818 -13.777 81.242 1.00 54.31 211 GLU A C 1
ATOM 1656 O O . GLU A 1 211 ? -48.162 -12.735 81.792 1.00 54.31 211 GLU A O 1
ATOM 1661 N N . GLU A 1 212 ? -48.679 -14.530 80.557 1.00 49.00 212 GLU A N 1
ATOM 1662 C CA . GLU A 1 212 ? -50.093 -14.565 80.916 1.00 49.00 212 GLU A CA 1
ATOM 1663 C C . GLU A 1 212 ? -50.681 -15.955 80.650 1.00 49.00 212 GLU A C 1
ATOM 1665 O O . GLU A 1 212 ? -50.449 -16.601 79.625 1.00 49.00 212 GLU A O 1
ATOM 1670 N N . ASN A 1 213 ? -51.370 -16.433 81.678 1.00 43.16 213 ASN A N 1
ATOM 1671 C CA . ASN A 1 213 ? -51.847 -17.784 81.904 1.00 43.16 213 ASN A CA 1
ATOM 1672 C C . ASN A 1 213 ? -53.219 -18.020 81.239 1.00 43.16 213 ASN A C 1
ATOM 1674 O O . ASN A 1 213 ? -54.188 -17.374 81.617 1.00 43.16 213 ASN A O 1
ATOM 1678 N N . THR A 1 214 ? -53.315 -19.092 80.433 1.00 51.22 214 THR A N 1
ATOM 1679 C CA . THR A 1 214 ? -54.460 -20.046 80.301 1.00 51.22 214 THR A CA 1
ATOM 1680 C C . THR A 1 214 ? -55.824 -19.568 79.735 1.00 51.22 214 THR A C 1
ATOM 1682 O O . THR A 1 214 ? -56.098 -18.380 79.690 1.00 51.22 214 THR A O 1
ATOM 1685 N N . PRO A 1 215 ? -56.783 -20.475 79.415 1.00 57.56 215 PRO A N 1
ATOM 1686 C CA . PRO A 1 215 ? -56.695 -21.693 78.594 1.00 57.56 215 PRO A CA 1
ATOM 1687 C C . PRO A 1 215 ? -57.843 -21.822 77.545 1.00 57.56 215 PRO A C 1
ATOM 1689 O O . PRO A 1 215 ? -58.952 -21.349 77.746 1.00 57.56 215 PRO A O 1
ATOM 1692 N N . GLY A 1 216 ? -57.593 -22.579 76.467 1.00 45.19 216 GLY A N 1
ATOM 1693 C CA . GLY A 1 216 ? -58.550 -23.485 75.796 1.00 45.19 216 GLY A CA 1
ATOM 1694 C C . GLY A 1 216 ? -59.853 -22.966 75.155 1.00 45.19 216 GLY A C 1
ATOM 1695 O O . GLY A 1 216 ? -60.826 -22.690 75.846 1.00 45.19 216 GLY A O 1
ATOM 1696 N N . SER A 1 217 ? -59.972 -23.099 73.823 1.00 54.97 217 SER A N 1
ATOM 1697 C CA . SER A 1 217 ? -61.046 -23.902 73.187 1.00 54.97 217 SER A CA 1
ATOM 1698 C C . SER A 1 217 ? -60.944 -23.977 71.650 1.00 54.97 217 SER A C 1
ATOM 1700 O O . SER A 1 217 ? -60.241 -23.168 71.047 1.00 54.97 217 SER A O 1
ATOM 1702 N N . PRO A 1 218 ? -61.581 -24.982 71.006 1.00 61.25 218 PRO A N 1
ATOM 1703 C CA . PRO A 1 218 ? -61.107 -25.553 69.747 1.00 61.25 218 PRO A CA 1
ATOM 1704 C C . PRO A 1 218 ? -62.027 -25.304 68.528 1.00 61.25 218 PRO A C 1
ATOM 1706 O O . PRO A 1 218 ? -63.196 -24.968 68.670 1.00 61.25 218 PRO A O 1
ATOM 1709 N N . LEU A 1 219 ? -61.494 -25.641 67.340 1.00 54.38 219 LEU A N 1
ATOM 1710 C CA . LEU A 1 219 ? -62.187 -25.967 66.073 1.00 54.38 219 LEU A CA 1
ATOM 1711 C C . LEU A 1 219 ? -62.777 -24.808 65.236 1.00 54.38 219 LEU A C 1
ATOM 1713 O O . LEU A 1 219 ? -63.788 -24.216 65.588 1.00 54.38 219 LEU A O 1
ATOM 1717 N N . LYS A 1 220 ? -62.306 -24.676 63.984 1.00 58.16 220 LYS A N 1
ATOM 1718 C CA . LYS A 1 220 ? -62.989 -25.245 62.797 1.00 58.16 220 LYS A CA 1
ATOM 1719 C C . LYS A 1 220 ? -62.128 -25.141 61.531 1.00 58.16 220 LYS A C 1
ATOM 1721 O O . LYS A 1 220 ? -61.549 -24.109 61.221 1.00 58.16 220 LYS A O 1
ATOM 1726 N N . LYS A 1 221 ? -62.079 -26.256 60.800 1.00 65.00 221 LYS A N 1
ATOM 1727 C CA . LYS A 1 221 ? -61.531 -26.396 59.446 1.00 65.00 221 LYS A CA 1
ATOM 1728 C C . LYS A 1 221 ? -62.565 -25.893 58.429 1.00 65.00 221 LYS A C 1
ATOM 1730 O O . LYS A 1 221 ? -63.692 -26.366 58.479 1.00 65.00 221 LYS A O 1
ATOM 1735 N N . HIS A 1 222 ? -62.156 -25.067 57.470 1.00 55.28 222 HIS A N 1
ATO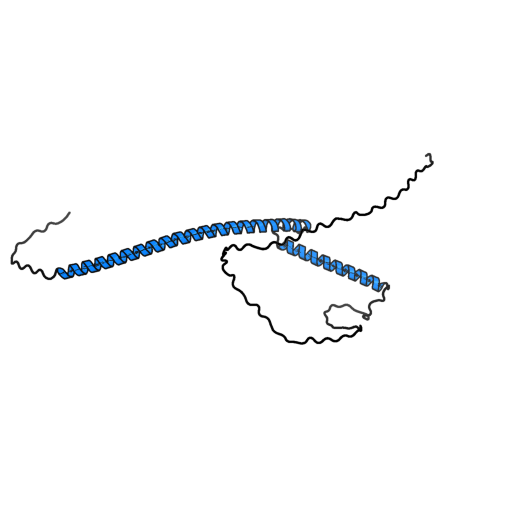M 1736 C CA . HIS A 1 222 ? -62.790 -24.891 56.148 1.00 55.28 222 HIS A CA 1
ATOM 1737 C C . HIS A 1 222 ? -61.663 -24.443 55.198 1.00 55.28 222 HIS A C 1
ATOM 1739 O O . HIS A 1 222 ? -61.080 -23.392 55.413 1.00 55.28 222 HIS A O 1
ATOM 1745 N N . ARG A 1 223 ? -61.044 -25.315 54.390 1.00 59.69 223 ARG A N 1
ATOM 1746 C CA . ARG A 1 223 ? -61.467 -25.908 53.101 1.00 59.69 223 ARG A CA 1
ATOM 1747 C C . ARG A 1 223 ? -61.836 -24.864 52.030 1.00 59.69 223 ARG A C 1
ATOM 1749 O O . ARG A 1 223 ? -62.928 -24.324 52.084 1.00 59.69 223 ARG A O 1
ATOM 1756 N N . ALA A 1 224 ? -60.905 -24.723 51.078 1.00 61.12 224 ALA A N 1
ATOM 1757 C CA . ALA A 1 224 ? -61.018 -24.471 49.632 1.00 61.12 224 ALA A CA 1
ATOM 1758 C C . ALA A 1 224 ? -62.006 -23.411 49.108 1.00 61.12 224 ALA A C 1
ATOM 1760 O O . ALA A 1 224 ? -63.217 -23.573 49.234 1.00 61.12 224 ALA A O 1
ATOM 1761 N N . ASN A 1 225 ? -61.477 -22.452 48.342 1.00 55.56 225 ASN A N 1
ATOM 1762 C CA . ASN A 1 225 ? -61.589 -22.475 46.877 1.00 55.56 225 ASN A CA 1
ATOM 1763 C C . ASN A 1 225 ? -60.439 -21.689 46.241 1.00 55.56 225 ASN A C 1
ATOM 1765 O O . ASN A 1 225 ? -60.078 -20.643 46.822 1.00 55.56 225 ASN A O 1
#

pLDDT: mean 70.21, std 24.41, range [33.66, 98.31]

Organism: NCBI:txid417184

InterPro domains:
  IPR011598 Myc-type, basic helix-loop-helix (bHLH) domain [PF00010] (101-149)
  IPR011598 Myc-type, basic helix-loop-helix (bHLH) domain [PS50888] (100-148)
  IPR011598 Myc-type, basic helix-loop-helix (bHLH) domain [SM00353] (106-154)
  IPR036638 Helix-loop-helix DNA-binding domain superfamily [G3DSA:4.10.280.10] (96-158)
  IPR036638 Helix-loop-helix DNA-binding domain superfamily [SSF47459] (94-156)
  IPR047206 Centromere-binding protein 1-like, bHLHzip domain [cd11398] (96-181)

Sequence (225 aa):
MESFQGQEGNKADSSETFKPASSPQREPPRQQKQVGQANAQETEPQRASLMPIAPKLTSSSQSPNGQRGGNASTATDNNNNNSGGISSKPPIGSPEWHRLRRESHKEVERRRRETINEGITELANLIPGAERNKGRILQQAVSYIRQLKETEASNIEKWTLEKLLTEQAINQLSAQVDSQKRKIEELKEDNKKLFQENLKLCGKSKDSKHEENTPGSPLKKHRAN

Foldseek 3Di:
DDDDDDDDDDDDDDDDDDDDDDDDDDDDDDDDDDDDDDDDDDDDDDDDDDDDDDDDDDDDDDDDDDDDDDDDDDDDDDDDDDDDDDPDQPPPPDPVNVVVVVVVVVVVVVVVVVVVVVVLVVLQVVFPPRDPDSVVSVVSSVVVVVVVVVVVVVVVVVVVVVVVVVVVVVVVVVVVVVVVVVVVVVVVVVVVVVVVVVVVVVVPPPPDPDDDDDDDDDDDDDDDD

Radius of gyration: 50.79 Å; chains: 1; bounding box: 121×67×159 Å

Secondary structure (DSSP, 8-state):
------------------PPPPP---PPP--------------PPPPPPPPP-PPP--------------------------------PPPTTSHHHHHHHHHHHHHHHHHHHHHHHHHHHHHHHHSTT--S-HHHHHHHHHHHHHHHHHHHHHHHHHHHHHHHHHHHHHHHHHHHHHHHHHHHHHHHHHHHHHHHHHHHHHTTTTS------------------